Protein AF-A0A919X726-F1 (afdb_monomer_lite)

Sequence (241 aa):
MEKLEKIIEFNISKEESLKVNDWMGVRIGIFDGLSGVSLFYSALYSATNNKKYLEKAKSLLKEDLDKTRRDDVTGTLQTLDERNRLLPYLSGGSIGVAISIWFLNHVSGQEIYREEMNAILKLSKMCSTISGSLFDGAGGFLLIPSMLKHGENRQEILSEVLKLLNIFLIEKNGYYVYPGQFSYRLADDVYTGSSGIILALMGIAKDNPLYWLPLINSDAFLARTKAKALSTTIEQVEKNV

pLDDT: mean 89.99, std 13.67, range [34.91, 98.69]

Foldseek 3Di:
DVVVVVVVVVVVVVPPQQDDPDPPDFQAFCANHLLVVLLVLLLVCLVPVDCVSLVSSLVRLVVNQVQWDADPPLRAIWGQTPVRDGALFCHNIVLRSLVSQLSSCQLAVDCPPVSNNVRSLSCLQPQAAQALWCGRGLLVQLLSLLSDDPPPPSVVSNVSSVNSNVVFWDDDPNDTWGAFHSSPDTDDDCGGIDVVSVQSVVCVVVSHSCSSPPDDDRPVVSVSSGHDPPPPPPPDPPPPD

Secondary structure (DSSP, 8-state):
-HHHHHHHHHHHHT-------STT--SSSSSSSHHHHHHHHHHHHHHH--HHHHHHHHHHHHHHHTTEEE-TTT--EEEE-TTS-EE-SSSSSHHHHHHHHHHHHHHH---TTHHHHHHHHGGGG----S---TTTSGGGGGGGGGGSPTTS-HHHHHHHHHHHHHTT-EEETTEEE-B-GGGSSB--STTTSHHHHHHHHHHHHTT-TTTTS--SSHHHHHHHHSPPP-----TTSTT--

Structure (mmCIF, N/CA/C/O backbone):
data_AF-A0A919X726-F1
#
_entry.id   AF-A0A919X726-F1
#
loop_
_atom_site.group_PDB
_atom_site.id
_atom_site.type_symbol
_atom_site.label_atom_id
_atom_site.label_alt_id
_atom_site.label_comp_id
_atom_site.label_asym_id
_atom_site.label_entity_id
_atom_site.label_seq_id
_atom_site.pdbx_PDB_ins_code
_atom_site.Cartn_x
_atom_site.Cartn_y
_atom_site.Cartn_z
_atom_site.occupancy
_atom_site.B_iso_or_equiv
_atom_site.auth_seq_id
_atom_site.auth_comp_id
_atom_site.auth_asym_id
_atom_site.auth_atom_id
_atom_site.pdbx_PDB_model_num
ATOM 1 N N . MET A 1 1 ? -13.124 -15.807 15.775 1.00 72.81 1 MET A N 1
ATOM 2 C CA . MET A 1 1 ? -12.726 -14.387 15.857 1.00 72.81 1 MET A CA 1
ATOM 3 C C . MET A 1 1 ? -11.973 -14.074 17.141 1.00 72.81 1 MET A C 1
ATOM 5 O O . MET A 1 1 ? -10.793 -13.778 17.047 1.00 72.81 1 MET A O 1
ATOM 9 N N . GLU A 1 2 ? -12.572 -14.251 18.321 1.00 78.75 2 GLU A N 1
ATOM 10 C CA . GLU A 1 2 ? -11.927 -13.920 19.611 1.00 78.75 2 GLU A CA 1
ATOM 11 C C . GLU A 1 2 ? -10.576 -14.610 19.858 1.00 78.75 2 GLU A C 1
ATOM 13 O O . GLU A 1 2 ? -9.662 -14.004 20.403 1.00 78.75 2 GLU A O 1
ATOM 18 N N . LYS A 1 3 ? -10.411 -15.871 19.430 1.00 84.00 3 LYS A N 1
ATOM 19 C CA . LYS A 1 3 ? -9.130 -16.588 19.564 1.00 84.00 3 LYS A CA 1
ATOM 20 C C . LYS A 1 3 ? -7.997 -15.908 18.787 1.00 84.00 3 LYS A C 1
ATOM 22 O O . LYS A 1 3 ? -6.883 -15.841 19.288 1.00 84.00 3 LYS A O 1
ATOM 27 N N . LEU A 1 4 ? -8.280 -15.415 17.580 1.00 81.38 4 LEU A N 1
ATOM 28 C CA . LEU A 1 4 ? -7.289 -14.742 16.739 1.00 81.38 4 LEU A CA 1
ATOM 29 C C . LEU A 1 4 ? -6.958 -13.353 17.294 1.00 81.38 4 LEU A C 1
ATOM 31 O O . LEU A 1 4 ? -5.789 -13.005 17.380 1.00 81.38 4 LEU A O 1
ATOM 35 N N . GLU A 1 5 ? -7.975 -12.613 17.742 1.00 79.00 5 GLU A N 1
ATOM 36 C CA . GLU A 1 5 ? -7.809 -11.322 18.422 1.00 79.00 5 GLU A CA 1
ATOM 37 C C . GLU A 1 5 ? -6.898 -11.455 19.651 1.00 79.00 5 GLU A C 1
ATOM 39 O O . GLU A 1 5 ? -5.890 -10.761 19.732 1.00 79.00 5 GLU A O 1
ATOM 44 N N . LYS A 1 6 ? -7.160 -12.436 20.527 1.00 83.44 6 LYS A N 1
ATOM 45 C CA . LYS A 1 6 ? -6.313 -12.716 21.699 1.00 83.44 6 LYS A CA 1
ATOM 46 C C . LYS A 1 6 ? -4.870 -13.051 21.327 1.00 83.44 6 LYS A C 1
ATOM 48 O O . LYS A 1 6 ? -3.956 -12.640 22.030 1.00 83.44 6 LYS A O 1
ATOM 53 N N . ILE A 1 7 ? -4.650 -13.799 20.243 1.00 83.69 7 ILE A N 1
ATOM 54 C CA . ILE A 1 7 ? -3.295 -14.129 19.772 1.00 83.69 7 ILE A CA 1
ATOM 55 C C . ILE A 1 7 ? -2.579 -12.868 19.277 1.00 83.69 7 ILE A C 1
ATOM 57 O O . ILE A 1 7 ? -1.410 -12.673 19.603 1.00 83.69 7 ILE A O 1
ATOM 61 N N . ILE A 1 8 ? -3.256 -12.013 18.509 1.00 81.50 8 ILE A N 1
ATOM 62 C CA . ILE A 1 8 ? -2.674 -10.760 18.013 1.00 81.50 8 ILE A CA 1
ATOM 63 C C . ILE A 1 8 ? -2.333 -9.836 19.190 1.00 81.50 8 ILE A C 1
ATOM 65 O O . ILE A 1 8 ? -1.205 -9.362 19.283 1.00 81.50 8 ILE A O 1
ATOM 69 N N . GLU A 1 9 ? -3.263 -9.638 20.125 1.00 81.62 9 GLU A N 1
ATOM 70 C CA . GLU A 1 9 ? -3.053 -8.803 21.314 1.00 81.62 9 GLU A CA 1
ATOM 71 C C . GLU A 1 9 ? -1.920 -9.319 22.195 1.00 81.62 9 GLU A C 1
ATOM 73 O O . GLU A 1 9 ? -1.050 -8.545 22.590 1.00 81.62 9 GLU A O 1
ATOM 78 N N . PHE A 1 10 ? -1.888 -10.628 22.451 1.00 82.06 10 PHE A N 1
ATOM 79 C CA . PHE A 1 10 ? -0.820 -11.257 23.218 1.00 82.06 10 PHE A CA 1
ATOM 80 C C . PHE A 1 10 ? 0.552 -11.013 22.584 1.00 82.06 10 PHE A C 1
ATOM 82 O O . PHE A 1 10 ? 1.491 -10.654 23.288 1.00 82.06 10 PHE A O 1
ATOM 89 N N . ASN A 1 11 ? 0.672 -11.147 21.260 1.00 79.19 11 ASN A N 1
ATOM 90 C CA . ASN A 1 11 ? 1.942 -10.908 20.574 1.00 79.19 11 ASN A CA 1
ATOM 91 C C . ASN A 1 11 ? 2.337 -9.425 20.548 1.00 79.19 11 ASN A C 1
ATOM 93 O O . ASN A 1 11 ? 3.515 -9.131 20.701 1.00 79.19 11 ASN A O 1
ATOM 97 N N . ILE A 1 12 ? 1.382 -8.496 20.433 1.00 77.50 12 ILE A N 1
ATOM 98 C CA . ILE A 1 12 ? 1.661 -7.053 20.538 1.00 77.50 12 ILE A CA 1
ATOM 99 C C . ILE A 1 12 ? 2.130 -6.692 21.959 1.00 77.50 12 ILE A C 1
ATOM 101 O O . ILE A 1 12 ? 3.098 -5.958 22.122 1.00 77.50 12 ILE A O 1
ATOM 105 N N . SER A 1 13 ? 1.483 -7.238 22.997 1.00 73.56 13 SER A N 1
ATOM 106 C CA . SER A 1 13 ? 1.780 -6.922 24.406 1.00 73.56 13 SER A CA 1
ATOM 107 C C . SER A 1 13 ? 3.139 -7.409 24.905 1.00 73.56 13 SER A C 1
ATOM 109 O O . SER A 1 13 ? 3.594 -6.975 25.958 1.00 73.56 13 SER A O 1
ATOM 111 N N . LYS A 1 14 ? 3.783 -8.326 24.178 1.00 72.69 14 LYS A N 1
ATOM 112 C CA . LYS A 1 14 ? 5.090 -8.855 24.568 1.00 72.69 14 LYS A CA 1
ATOM 113 C C . LYS A 1 14 ? 6.229 -7.855 24.382 1.00 72.69 14 LYS A C 1
ATOM 115 O O . LYS A 1 14 ? 7.327 -8.163 24.827 1.00 72.69 14 LYS A O 1
ATOM 120 N N . GLU A 1 15 ? 5.998 -6.736 23.685 1.00 60.34 15 GLU A N 1
ATOM 121 C CA . GLU A 1 15 ? 7.024 -5.762 23.260 1.00 60.34 15 GLU A CA 1
ATOM 122 C C . GLU A 1 15 ? 8.227 -6.395 22.524 1.00 60.34 15 GLU A C 1
ATOM 124 O O . GLU A 1 15 ? 9.212 -5.730 22.205 1.00 60.34 15 GLU A O 1
ATOM 129 N N . GLU A 1 16 ? 8.148 -7.685 22.187 1.00 67.25 16 GLU A N 1
ATOM 130 C CA . GLU A 1 16 ? 9.114 -8.352 21.340 1.00 67.25 16 GLU A CA 1
ATOM 131 C C . GLU A 1 16 ? 8.927 -7.819 19.922 1.00 67.25 16 GLU A C 1
ATOM 133 O O . GLU A 1 16 ? 7.861 -7.949 19.317 1.00 67.25 16 GLU A O 1
ATOM 138 N N . SER A 1 17 ? 9.982 -7.220 19.375 1.00 64.44 17 SER A N 1
ATOM 139 C CA . SER A 1 17 ? 9.990 -6.781 17.984 1.00 64.44 17 SER A CA 1
ATOM 140 C C . SER A 1 17 ? 9.596 -7.949 17.070 1.00 64.44 17 SER A C 1
ATOM 142 O O . SER A 1 17 ? 10.171 -9.035 17.217 1.00 64.44 17 SER A O 1
ATOM 144 N N . LEU A 1 18 ? 8.693 -7.726 16.103 1.00 69.25 18 LEU A N 1
ATOM 145 C CA . LEU A 1 18 ? 8.362 -8.708 15.057 1.00 69.25 18 LEU A CA 1
ATOM 146 C C . LEU A 1 18 ? 9.656 -9.324 14.513 1.00 69.25 18 LEU A C 1
ATOM 148 O O . LEU A 1 18 ? 10.588 -8.593 14.216 1.00 69.25 18 LEU A O 1
ATOM 152 N N . LYS A 1 19 ? 9.789 -10.645 14.417 1.00 70.94 19 LYS A N 1
ATOM 153 C CA . LYS A 1 19 ? 10.998 -11.256 13.839 1.00 70.94 19 LYS A CA 1
ATOM 154 C C . LYS A 1 19 ? 10.678 -11.725 12.434 1.00 70.94 19 LYS A C 1
ATOM 156 O O . LYS A 1 19 ? 9.819 -12.583 12.263 1.00 70.94 19 LYS A O 1
ATOM 161 N N . VAL A 1 20 ? 11.382 -11.169 11.453 1.00 74.06 20 VAL A N 1
ATOM 162 C CA . VAL A 1 20 ? 11.285 -11.610 10.063 1.00 74.06 20 VAL A CA 1
ATOM 163 C C . VAL A 1 20 ? 12.566 -12.353 9.726 1.00 74.06 20 VAL A C 1
ATOM 165 O O . VAL A 1 20 ? 13.658 -11.799 9.830 1.00 74.06 20 VAL A O 1
ATOM 168 N N . ASN A 1 21 ? 12.423 -13.633 9.390 1.00 76.56 21 ASN A N 1
ATOM 169 C CA . ASN A 1 21 ? 13.548 -14.487 9.002 1.00 76.56 21 ASN A CA 1
ATOM 170 C C . ASN A 1 21 ? 13.874 -14.357 7.507 1.00 76.56 21 ASN A C 1
ATOM 172 O O . ASN A 1 21 ? 14.911 -14.847 7.064 1.00 76.56 21 ASN A O 1
ATOM 176 N N . ASP A 1 22 ? 12.993 -13.714 6.737 1.00 78.69 22 ASP A N 1
ATOM 177 C CA . ASP A 1 22 ? 13.257 -13.359 5.350 1.00 78.69 22 ASP A CA 1
ATOM 178 C C . ASP A 1 22 ? 14.221 -12.168 5.300 1.00 78.69 22 ASP A C 1
ATOM 180 O O . ASP A 1 22 ? 14.011 -11.135 5.936 1.00 78.69 22 ASP A O 1
ATOM 184 N N . TRP A 1 23 ? 15.289 -12.313 4.526 1.00 76.69 23 TRP A N 1
ATOM 185 C CA . TRP A 1 23 ? 16.306 -11.285 4.346 1.00 76.69 23 TRP A CA 1
ATOM 186 C C . TRP A 1 23 ? 15.776 -10.038 3.615 1.00 76.69 23 TRP A C 1
ATOM 188 O O . TRP A 1 23 ? 16.366 -8.960 3.766 1.00 76.69 23 TRP A O 1
ATOM 198 N N . MET A 1 24 ? 14.687 -10.186 2.846 1.00 77.56 24 MET A N 1
ATOM 199 C CA . MET A 1 24 ? 13.945 -9.100 2.196 1.00 77.56 24 MET A CA 1
ATOM 200 C C . MET A 1 24 ? 12.904 -8.460 3.113 1.00 77.56 24 MET A C 1
ATOM 202 O O . MET A 1 24 ? 12.450 -7.355 2.828 1.00 77.56 24 MET A O 1
ATOM 206 N N . GLY A 1 25 ? 12.550 -9.133 4.207 1.00 83.00 25 GLY A N 1
ATOM 207 C CA . GLY A 1 25 ? 11.512 -8.698 5.123 1.00 83.00 25 GLY A CA 1
ATOM 208 C C . GLY A 1 25 ? 11.808 -7.350 5.767 1.00 83.00 25 GLY A C 1
ATOM 209 O O . GLY A 1 25 ? 12.920 -7.083 6.235 1.00 83.00 25 GLY A O 1
ATOM 210 N N . VAL A 1 26 ? 10.787 -6.501 5.821 1.00 88.12 26 VAL A N 1
ATOM 211 C CA . VAL A 1 26 ? 10.855 -5.172 6.433 1.00 88.12 26 VAL A CA 1
ATOM 212 C C . VAL A 1 26 ? 9.718 -5.049 7.429 1.00 88.12 26 VAL A C 1
ATOM 214 O O . VAL A 1 26 ? 8.556 -5.162 7.068 1.00 88.12 26 VAL A O 1
ATOM 217 N N . ARG A 1 27 ? 10.054 -4.775 8.692 1.00 89.94 27 ARG A N 1
ATOM 218 C CA . ARG A 1 27 ? 9.128 -4.786 9.844 1.00 89.94 27 ARG A CA 1
ATOM 219 C C . ARG A 1 27 ? 8.217 -3.557 9.933 1.00 89.94 27 ARG A C 1
ATOM 221 O O . ARG A 1 27 ? 8.013 -2.997 11.012 1.00 89.94 27 ARG A O 1
ATOM 228 N N . ILE A 1 28 ? 7.775 -3.078 8.780 1.00 93.00 28 ILE A N 1
ATOM 229 C CA . ILE A 1 28 ? 6.962 -1.885 8.556 1.00 93.00 28 ILE A CA 1
ATOM 230 C C . ILE A 1 28 ? 6.138 -2.161 7.297 1.00 93.00 28 ILE A C 1
ATOM 232 O O . ILE A 1 28 ? 6.602 -2.863 6.404 1.00 93.00 28 ILE A O 1
ATOM 236 N N . GLY A 1 29 ? 4.936 -1.606 7.192 1.00 95.06 29 GLY A N 1
ATOM 237 C CA . GLY A 1 29 ? 4.128 -1.723 5.985 1.00 95.06 29 GLY A CA 1
ATOM 238 C C . GLY A 1 29 ? 3.195 -2.929 6.021 1.00 95.06 29 GLY A C 1
ATOM 239 O O . GLY A 1 29 ? 2.737 -3.359 7.082 1.00 95.06 29 GLY A O 1
ATOM 240 N N . ILE A 1 30 ? 2.804 -3.414 4.844 1.00 95.44 30 ILE A N 1
ATOM 241 C CA . ILE A 1 30 ? 1.598 -4.243 4.712 1.00 95.44 30 ILE A CA 1
ATOM 242 C C . ILE A 1 30 ? 1.852 -5.750 4.848 1.00 95.44 30 ILE A C 1
ATOM 244 O O . ILE A 1 30 ? 0.928 -6.473 5.210 1.00 95.44 30 ILE A O 1
ATOM 248 N N . PHE A 1 31 ? 3.071 -6.228 4.575 1.00 91.75 31 PHE A N 1
ATOM 249 C CA . PHE A 1 31 ? 3.407 -7.660 4.641 1.00 91.75 31 PHE A CA 1
ATOM 250 C C . PHE A 1 31 ? 3.882 -8.080 6.027 1.00 91.75 31 PHE A C 1
ATOM 252 O O . PHE A 1 31 ? 3.232 -8.896 6.677 1.00 91.75 31 PHE A O 1
ATOM 259 N N . ASP A 1 32 ? 4.979 -7.482 6.490 1.00 91.31 32 ASP A N 1
ATOM 260 C CA . ASP A 1 32 ? 5.615 -7.838 7.762 1.00 91.31 32 ASP A CA 1
ATOM 261 C C . ASP A 1 32 ? 5.482 -6.730 8.826 1.00 91.31 32 ASP A C 1
ATOM 263 O O . ASP A 1 32 ? 6.196 -6.730 9.832 1.00 91.31 32 ASP A O 1
ATOM 267 N N . GLY A 1 33 ? 4.586 -5.762 8.601 1.00 92.94 33 GLY A N 1
ATOM 268 C CA . GLY A 1 33 ? 4.356 -4.607 9.470 1.00 92.94 33 GLY A CA 1
ATOM 269 C C . GLY A 1 33 ? 2.925 -4.490 9.999 1.00 92.94 33 GLY A C 1
ATOM 270 O O . GLY A 1 33 ? 2.054 -5.335 9.767 1.00 92.94 33 GLY A O 1
ATOM 271 N N . LEU A 1 34 ? 2.674 -3.412 10.743 1.00 95.00 34 LEU A N 1
ATOM 272 C CA . LEU A 1 34 ? 1.399 -3.199 11.430 1.00 95.00 34 LEU A CA 1
ATOM 273 C C . LEU A 1 34 ? 0.310 -2.658 10.501 1.00 95.00 34 LEU A C 1
ATOM 275 O O . LEU A 1 34 ? -0.876 -2.817 10.795 1.00 95.00 34 LEU A O 1
ATOM 279 N N . SER A 1 35 ? 0.674 -2.107 9.343 1.00 97.62 35 SER A N 1
ATOM 280 C CA . SER A 1 35 ? -0.287 -1.675 8.325 1.00 97.62 35 SER A CA 1
ATOM 281 C C . SER A 1 35 ? -1.086 -2.856 7.769 1.00 97.62 35 SER A C 1
ATOM 283 O O . SER A 1 35 ? -2.287 -2.716 7.536 1.00 97.62 35 SER A O 1
ATOM 285 N N . GLY A 1 36 ? -0.483 -4.041 7.626 1.00 96.62 36 GLY A N 1
ATOM 286 C CA . GLY A 1 36 ? -1.202 -5.265 7.244 1.00 96.62 36 GLY A CA 1
ATOM 287 C C . GLY A 1 36 ? -2.198 -5.716 8.313 1.00 96.62 36 GLY A C 1
ATOM 288 O O . GLY A 1 36 ? -3.351 -6.047 8.025 1.00 96.62 36 GLY A O 1
ATOM 289 N N . VAL A 1 37 ? -1.789 -5.637 9.582 1.00 95.75 37 VAL A N 1
ATOM 290 C CA . VAL A 1 37 ? -2.662 -5.925 10.729 1.00 95.75 37 VAL A CA 1
ATOM 291 C C . VAL A 1 37 ? -3.810 -4.908 10.798 1.00 95.75 37 VAL A C 1
ATOM 293 O O . VAL A 1 37 ? -4.958 -5.277 11.043 1.00 95.75 37 VAL A O 1
ATOM 296 N N . SER A 1 38 ? -3.539 -3.635 10.507 1.00 97.75 38 SER A N 1
ATOM 297 C CA . SER A 1 38 ? -4.554 -2.584 10.410 1.00 97.75 38 SER A CA 1
ATOM 298 C C . SER A 1 38 ? -5.562 -2.835 9.281 1.00 97.75 38 SER A C 1
ATOM 300 O O . SER A 1 38 ? -6.770 -2.689 9.495 1.00 97.75 38 SER A O 1
ATOM 302 N N . LEU A 1 39 ? -5.107 -3.296 8.109 1.00 97.56 39 LEU A N 1
ATOM 303 C CA . LEU A 1 39 ? -5.981 -3.710 7.004 1.00 97.56 39 LEU A CA 1
ATOM 304 C C . LEU A 1 39 ? -6.947 -4.816 7.457 1.00 97.56 39 LEU A C 1
ATOM 306 O O . LEU A 1 39 ? -8.153 -4.749 7.202 1.00 97.56 39 LEU A O 1
ATOM 310 N N . PHE A 1 40 ? -6.433 -5.804 8.196 1.00 96.12 40 PHE A N 1
ATOM 311 C CA . PHE A 1 40 ? -7.243 -6.870 8.779 1.00 96.12 40 PHE A CA 1
ATOM 312 C C . PHE A 1 40 ? -8.281 -6.331 9.777 1.00 96.12 40 PHE A C 1
ATOM 314 O O . PHE A 1 40 ? -9.467 -6.641 9.643 1.00 96.12 40 PHE A O 1
ATOM 321 N N . TYR A 1 41 ? -7.891 -5.480 10.732 1.00 97.50 41 TYR A N 1
ATOM 322 C CA . TYR A 1 41 ? -8.839 -4.871 11.678 1.00 97.50 41 TYR A CA 1
ATOM 323 C C . TYR A 1 41 ? -9.877 -3.971 10.991 1.00 97.50 41 TYR A C 1
ATOM 325 O O . TYR A 1 41 ? -11.033 -3.943 11.415 1.00 97.50 41 TYR A O 1
ATOM 333 N N . SER A 1 42 ? -9.516 -3.308 9.891 1.00 98.25 42 SER A N 1
ATOM 334 C CA . SER A 1 42 ? -10.455 -2.550 9.053 1.00 98.25 42 SER A CA 1
ATOM 335 C C . SER A 1 42 ? -11.505 -3.472 8.421 1.00 98.25 42 SER A C 1
ATOM 337 O O . SER A 1 42 ? -12.702 -3.179 8.458 1.00 98.25 42 SER A O 1
ATOM 339 N N . ALA A 1 43 ? -11.092 -4.644 7.925 1.00 96.44 43 ALA A N 1
ATOM 340 C CA . ALA A 1 43 ? -12.020 -5.656 7.425 1.00 96.44 43 ALA A CA 1
ATOM 341 C C . ALA A 1 43 ? -12.929 -6.206 8.542 1.00 96.44 43 ALA A C 1
ATOM 343 O O . ALA A 1 43 ? -14.126 -6.404 8.320 1.00 96.44 43 ALA A O 1
ATOM 344 N N . LEU A 1 44 ? -12.399 -6.401 9.758 1.00 95.31 44 LEU A N 1
ATOM 345 C CA . LEU A 1 44 ? -13.200 -6.816 10.917 1.00 95.31 44 LEU A CA 1
ATOM 346 C C . LEU A 1 44 ? -14.229 -5.770 11.315 1.00 95.31 44 LEU A C 1
ATOM 348 O O . LEU A 1 44 ? -15.374 -6.120 11.609 1.00 95.31 44 LEU A O 1
ATOM 352 N N . TYR A 1 45 ? -13.842 -4.497 11.311 1.00 96.69 45 TYR A N 1
ATOM 353 C CA . TYR A 1 45 ? -14.774 -3.405 11.534 1.00 96.69 45 TYR A CA 1
ATOM 354 C C . TYR A 1 45 ? -15.904 -3.443 10.500 1.00 96.69 45 TYR A C 1
ATOM 356 O O . TYR A 1 45 ? -17.066 -3.453 10.891 1.00 96.69 45 TYR A O 1
ATOM 364 N N . SER A 1 46 ? -15.590 -3.584 9.210 1.00 96.06 46 SER A N 1
ATOM 365 C CA . SER A 1 46 ? -16.605 -3.693 8.153 1.00 96.06 46 SER A CA 1
ATOM 366 C C . SER A 1 46 ? -17.568 -4.874 8.368 1.00 96.06 46 SER A C 1
ATOM 368 O O . SER A 1 46 ? -18.782 -4.733 8.223 1.00 96.06 46 SER A O 1
ATOM 370 N N . ALA A 1 47 ? -17.050 -6.033 8.790 1.00 94.69 47 ALA A N 1
ATOM 371 C CA . ALA A 1 47 ? -17.849 -7.240 9.007 1.00 94.69 47 ALA A CA 1
ATOM 372 C C . ALA A 1 47 ? -18.714 -7.211 10.283 1.00 94.69 47 ALA A C 1
ATOM 374 O O . ALA A 1 47 ? -19.725 -7.907 10.351 1.00 94.69 47 ALA A O 1
ATOM 375 N N . THR A 1 48 ? -18.316 -6.451 11.307 1.00 93.75 48 THR A N 1
ATOM 376 C CA . THR A 1 48 ? -18.934 -6.505 12.650 1.00 93.75 48 THR A CA 1
ATOM 377 C C . THR A 1 48 ? -19.560 -5.191 13.107 1.00 93.75 48 THR A C 1
ATOM 379 O O . THR A 1 48 ? -20.314 -5.179 14.077 1.00 93.75 48 THR A O 1
ATOM 382 N N . ASN A 1 49 ? -19.221 -4.079 12.455 1.00 94.00 49 ASN A N 1
ATOM 383 C CA . ASN A 1 49 ? -19.524 -2.708 12.860 1.00 94.00 49 ASN A CA 1
ATOM 384 C C . ASN A 1 49 ? -19.062 -2.344 14.291 1.00 94.00 49 ASN A C 1
ATOM 386 O O . ASN A 1 49 ? -19.537 -1.372 14.882 1.00 94.00 49 ASN A O 1
ATOM 390 N N . ASN A 1 50 ? -18.130 -3.106 14.878 1.00 94.75 50 ASN A N 1
ATOM 391 C CA . ASN A 1 50 ? -17.638 -2.841 16.227 1.00 94.75 50 ASN A CA 1
ATOM 392 C C . ASN A 1 50 ? -16.513 -1.797 16.207 1.00 94.75 50 ASN A C 1
ATOM 394 O O . ASN A 1 50 ? -15.401 -2.073 15.753 1.00 94.75 50 ASN A O 1
ATOM 398 N N . LYS A 1 51 ? -16.788 -0.610 16.762 1.00 96.00 51 LYS A N 1
ATOM 399 C CA . LYS A 1 51 ? -15.856 0.530 16.791 1.00 96.00 51 LYS A CA 1
ATOM 400 C C . LYS A 1 51 ? -14.498 0.212 17.423 1.00 96.00 51 LYS A C 1
ATOM 402 O O . LYS A 1 51 ? -13.517 0.835 17.034 1.00 96.00 51 LYS A O 1
ATOM 407 N N . LYS A 1 52 ? -14.398 -0.779 18.320 1.00 95.88 52 LYS A N 1
ATOM 408 C CA . LYS A 1 52 ? -13.103 -1.186 18.896 1.00 95.88 52 LYS A CA 1
ATOM 409 C C . LYS A 1 52 ? -12.092 -1.593 17.818 1.00 95.88 52 LYS A C 1
ATOM 411 O O . LYS A 1 52 ? -10.911 -1.288 17.933 1.00 95.88 52 LYS A O 1
ATOM 416 N N . TYR A 1 53 ? -12.561 -2.239 16.747 1.00 96.44 53 TYR A N 1
ATOM 417 C CA . TYR A 1 53 ? -11.707 -2.671 15.643 1.00 96.44 53 TYR A CA 1
ATOM 418 C C . TYR A 1 53 ? -11.260 -1.500 14.775 1.00 96.44 53 TYR A C 1
ATOM 420 O O . TYR A 1 53 ? -10.118 -1.484 14.326 1.00 96.44 53 TYR A O 1
ATOM 428 N N . LEU A 1 54 ? -12.118 -0.491 14.608 1.00 97.81 54 LEU A N 1
ATOM 429 C CA . LEU A 1 54 ? -11.751 0.741 13.918 1.00 97.81 54 LEU A CA 1
ATOM 430 C C . LEU A 1 54 ? -10.650 1.494 14.677 1.00 97.81 54 LEU A C 1
ATOM 432 O O . LEU A 1 54 ? -9.651 1.888 14.082 1.00 97.81 54 LEU A O 1
ATOM 436 N N . GLU A 1 55 ? -10.799 1.654 15.993 1.00 97.88 55 GLU A N 1
ATOM 437 C CA . GLU A 1 55 ? -9.786 2.320 16.822 1.00 97.88 55 GLU A CA 1
ATOM 438 C C . GLU A 1 55 ? -8.469 1.536 16.859 1.00 97.88 55 GLU A C 1
ATOM 440 O O . GLU A 1 55 ? -7.391 2.124 16.761 1.00 97.88 55 GLU A O 1
ATOM 445 N N . LYS A 1 56 ? -8.536 0.199 16.895 1.00 96.88 56 LYS A N 1
ATOM 446 C CA . LYS A 1 56 ? -7.338 -0.640 16.802 1.00 96.88 56 LYS A CA 1
ATOM 447 C C . LYS A 1 56 ? -6.633 -0.483 15.452 1.00 96.88 56 LYS A C 1
ATOM 449 O O . LYS A 1 56 ? -5.412 -0.352 15.432 1.00 96.88 56 LYS A O 1
ATOM 454 N N . ALA A 1 57 ? -7.378 -0.440 14.345 1.00 98.25 57 ALA A N 1
ATOM 455 C CA . ALA A 1 57 ? -6.814 -0.208 13.016 1.00 98.25 57 ALA A CA 1
ATOM 456 C C . ALA A 1 57 ? -6.081 1.143 12.928 1.00 98.25 57 ALA A C 1
ATOM 458 O O . ALA A 1 57 ? -4.959 1.193 12.419 1.00 98.25 57 ALA A O 1
ATOM 459 N N . LYS A 1 58 ? -6.665 2.217 13.481 1.00 98.50 58 LYS A N 1
ATOM 460 C CA . LYS A 1 58 ? -6.020 3.540 13.566 1.00 98.50 58 LYS A CA 1
ATOM 461 C C . LYS A 1 58 ? -4.715 3.480 14.361 1.00 98.50 58 LYS A C 1
ATOM 463 O O . LYS A 1 58 ? -3.674 3.885 13.857 1.00 98.50 58 LYS A O 1
ATOM 468 N N . SER A 1 59 ? -4.758 2.921 15.572 1.00 97.44 59 SER A N 1
ATOM 469 C CA . SER A 1 59 ? -3.579 2.793 16.442 1.00 97.44 59 SER A CA 1
ATOM 470 C C . SER A 1 59 ? -2.422 2.078 15.742 1.00 97.44 59 SER A C 1
ATOM 472 O O . SER A 1 59 ? -1.299 2.560 15.779 1.00 97.44 59 SER A O 1
ATOM 474 N N . LEU A 1 60 ? -2.700 0.961 15.068 1.00 96.25 60 LEU A N 1
ATOM 475 C CA . LEU A 1 60 ? -1.678 0.170 14.377 1.00 96.25 60 LEU A CA 1
ATOM 476 C C . LEU A 1 60 ? -1.076 0.906 13.172 1.00 96.25 60 LEU A C 1
ATOM 478 O O . LEU A 1 60 ? 0.127 0.832 12.942 1.00 96.25 60 LEU A O 1
ATOM 482 N N . LEU A 1 61 ? -1.897 1.642 12.416 1.00 97.81 61 LEU A N 1
ATOM 483 C CA . LEU A 1 61 ? -1.410 2.492 11.325 1.00 97.81 61 LEU A CA 1
ATOM 484 C C . LEU A 1 61 ? -0.506 3.610 11.846 1.00 97.81 61 LEU A C 1
ATOM 486 O O . LEU A 1 61 ? 0.514 3.904 11.227 1.00 97.81 61 LEU A O 1
ATOM 490 N N . LYS A 1 62 ? -0.855 4.207 12.992 1.00 98.06 62 LYS A N 1
ATOM 491 C CA . LYS A 1 62 ? -0.046 5.257 13.617 1.00 98.06 62 LYS A CA 1
ATOM 492 C C . LYS A 1 62 ? 1.371 4.776 13.938 1.00 98.06 62 LYS A C 1
ATOM 494 O O . LYS A 1 62 ? 2.310 5.523 13.700 1.00 98.06 62 LYS A O 1
ATOM 499 N N . GLU A 1 63 ? 1.530 3.542 14.409 1.00 95.62 63 GLU A N 1
ATOM 500 C CA . GLU A 1 63 ? 2.845 2.976 14.741 1.00 95.62 63 GLU A CA 1
ATOM 501 C C . GLU A 1 63 ? 3.767 2.812 13.519 1.00 95.62 63 GLU A C 1
ATOM 503 O O . GLU A 1 63 ? 4.969 3.060 13.615 1.00 95.62 63 GLU A O 1
ATOM 508 N N . ASP A 1 64 ? 3.228 2.422 12.359 1.00 96.56 64 ASP A N 1
ATOM 509 C CA . ASP A 1 64 ? 4.007 2.381 11.114 1.00 96.56 64 ASP A CA 1
ATOM 510 C C . ASP A 1 64 ? 4.257 3.793 10.558 1.00 96.56 64 ASP A C 1
ATOM 512 O O . ASP A 1 64 ? 5.346 4.071 10.054 1.00 96.56 64 ASP A O 1
ATOM 516 N N . LEU A 1 65 ? 3.285 4.705 10.687 1.00 98.19 65 LEU A N 1
ATOM 517 C CA . LEU A 1 65 ? 3.431 6.111 10.293 1.00 98.19 65 LEU A CA 1
ATOM 518 C C . LEU A 1 65 ? 4.492 6.846 11.120 1.00 98.19 65 LEU A C 1
ATOM 520 O O . LEU A 1 65 ? 5.210 7.680 10.574 1.00 98.19 65 LEU A O 1
ATOM 524 N N . ASP A 1 66 ? 4.666 6.501 12.395 1.00 97.25 66 ASP A N 1
ATOM 525 C CA . ASP A 1 66 ? 5.732 7.048 13.246 1.00 97.25 66 ASP A CA 1
ATOM 526 C C . ASP A 1 66 ? 7.137 6.642 12.796 1.00 97.25 66 ASP A C 1
ATOM 528 O O . ASP A 1 66 ? 8.123 7.284 13.156 1.00 97.25 66 ASP A O 1
ATOM 532 N N . LYS A 1 67 ? 7.232 5.621 11.942 1.00 96.75 67 LYS A N 1
ATOM 533 C CA . LYS A 1 67 ? 8.468 5.193 11.285 1.00 96.75 67 LYS A CA 1
ATOM 534 C C . LYS A 1 67 ? 8.556 5.718 9.855 1.00 96.75 67 LYS A C 1
ATOM 536 O O . LYS A 1 67 ? 9.222 5.114 9.021 1.00 96.75 67 LYS A O 1
ATOM 541 N N . THR A 1 68 ? 7.871 6.812 9.530 1.00 98.12 68 THR A N 1
ATOM 542 C CA . THR A 1 68 ? 7.988 7.462 8.221 1.00 98.12 68 THR A CA 1
ATOM 543 C C . THR A 1 68 ? 8.809 8.737 8.295 1.00 98.12 68 THR A C 1
ATOM 545 O O . THR A 1 68 ? 8.897 9.405 9.324 1.00 98.12 68 THR A O 1
ATOM 548 N N . ARG A 1 69 ? 9.426 9.090 7.170 1.00 98.25 69 ARG A N 1
ATOM 549 C CA . ARG A 1 69 ? 10.171 10.329 7.003 1.00 98.25 69 ARG A CA 1
ATOM 550 C C . ARG A 1 69 ? 9.658 11.066 5.781 1.00 98.25 69 ARG A C 1
ATOM 552 O O . ARG A 1 69 ? 9.484 10.480 4.710 1.00 98.25 69 ARG A O 1
ATOM 559 N N . ARG A 1 70 ? 9.408 12.360 5.965 1.00 97.94 70 ARG A N 1
ATOM 560 C CA . ARG A 1 70 ? 9.055 13.268 4.879 1.00 97.94 70 ARG A CA 1
ATOM 561 C C . ARG A 1 70 ? 10.332 13.768 4.216 1.00 97.94 70 ARG A C 1
ATOM 563 O O . ARG A 1 70 ? 11.283 14.128 4.902 1.00 97.94 70 ARG A O 1
ATOM 570 N N . ASP A 1 71 ? 10.342 13.759 2.894 1.00 95.56 71 ASP A N 1
ATOM 571 C CA . ASP A 1 71 ? 11.392 14.377 2.096 1.00 95.56 71 ASP A CA 1
ATOM 572 C C . ASP A 1 71 ? 11.138 15.886 1.972 1.00 95.56 71 ASP A C 1
ATOM 574 O O . ASP A 1 71 ? 10.038 16.298 1.597 1.00 95.56 71 ASP A O 1
ATOM 578 N N . ASP A 1 72 ? 12.140 16.708 2.277 1.00 93.38 72 ASP A N 1
ATOM 579 C CA . ASP A 1 72 ? 11.982 18.168 2.366 1.00 93.38 72 ASP A CA 1
ATOM 580 C C . ASP A 1 72 ? 11.787 18.840 0.997 1.00 93.38 72 ASP A C 1
ATOM 582 O O . ASP A 1 72 ? 11.186 19.910 0.908 1.00 93.38 72 ASP A O 1
ATOM 586 N N . VAL A 1 73 ? 12.266 18.213 -0.084 1.00 92.88 73 VAL A N 1
ATOM 587 C CA . VAL A 1 73 ? 12.233 18.784 -1.441 1.00 92.88 73 VAL A CA 1
ATOM 588 C C . VAL A 1 73 ? 10.944 18.401 -2.162 1.00 92.88 73 VAL A C 1
ATOM 590 O O . VAL A 1 73 ? 10.220 19.245 -2.685 1.00 92.88 73 VAL A O 1
ATOM 593 N N . THR A 1 74 ? 10.643 17.108 -2.200 1.00 93.94 74 THR A N 1
ATOM 594 C CA . THR A 1 74 ? 9.490 16.546 -2.913 1.00 93.94 74 THR A CA 1
ATOM 595 C C . THR A 1 74 ? 8.226 16.543 -2.054 1.00 93.94 74 THR A C 1
ATOM 597 O O . THR A 1 74 ? 7.106 16.470 -2.569 1.00 93.94 74 THR A O 1
ATOM 600 N N . GLY A 1 75 ? 8.377 16.609 -0.728 1.00 96.19 75 GLY A N 1
ATOM 601 C CA . GLY A 1 75 ? 7.285 16.458 0.226 1.00 96.19 75 GLY A CA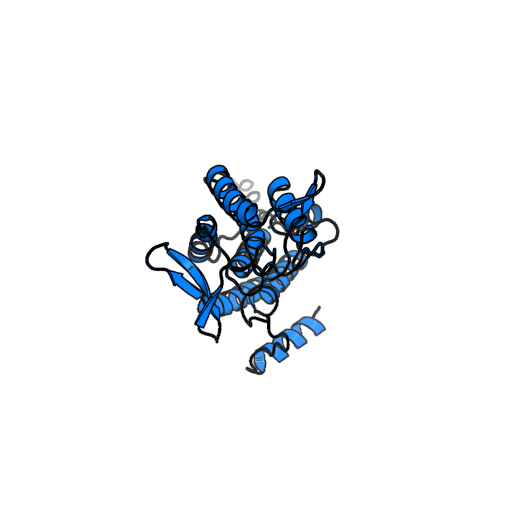 1
ATOM 602 C C . GLY A 1 75 ? 6.698 15.045 0.267 1.00 96.19 75 GLY A C 1
ATOM 603 O O . GLY A 1 75 ? 5.588 14.901 0.792 1.00 96.19 75 GLY A O 1
ATOM 604 N N . THR A 1 76 ? 7.379 14.050 -0.317 1.00 97.12 76 THR A N 1
ATOM 605 C CA . THR A 1 76 ? 6.968 12.637 -0.299 1.00 97.12 76 THR A CA 1
ATOM 606 C C . THR A 1 76 ? 7.143 12.042 1.092 1.00 97.12 76 THR A C 1
ATOM 608 O O . THR A 1 76 ? 8.022 12.463 1.840 1.00 97.12 76 THR A O 1
ATOM 611 N N . LEU A 1 77 ? 6.301 11.073 1.455 1.00 98.38 77 LEU A N 1
ATOM 612 C CA . LEU A 1 77 ? 6.412 10.345 2.719 1.00 98.38 77 LEU A CA 1
ATOM 613 C C . LEU A 1 77 ? 6.798 8.891 2.439 1.00 98.38 77 LEU A C 1
ATOM 615 O O . LEU A 1 77 ? 6.128 8.198 1.670 1.00 98.38 77 LEU A O 1
ATOM 619 N N . GLN A 1 78 ? 7.891 8.437 3.047 1.00 98.12 78 GLN A N 1
ATOM 620 C CA . GLN A 1 78 ? 8.438 7.089 2.872 1.00 98.12 78 GLN A CA 1
ATOM 621 C C . GLN A 1 78 ? 8.658 6.436 4.231 1.00 98.12 78 GLN A C 1
ATOM 623 O O . GLN A 1 78 ? 8.970 7.130 5.198 1.00 98.12 78 GLN A O 1
ATOM 628 N N . THR A 1 79 ? 8.495 5.117 4.322 1.00 97.81 79 THR A N 1
ATOM 629 C CA . THR A 1 79 ? 8.868 4.398 5.548 1.00 97.81 79 THR A CA 1
ATOM 630 C C . THR A 1 79 ? 10.388 4.405 5.685 1.00 97.81 79 THR A C 1
ATOM 632 O O . THR A 1 79 ? 11.106 4.383 4.685 1.00 97.81 79 THR A O 1
ATOM 635 N N . LEU A 1 80 ? 10.878 4.481 6.917 1.00 97.06 80 LEU A N 1
ATOM 636 C CA . LEU A 1 80 ? 12.286 4.433 7.278 1.00 97.06 80 LEU A CA 1
ATOM 637 C C . LEU A 1 80 ? 12.525 3.148 8.065 1.00 97.06 80 LEU A C 1
ATOM 639 O O . LEU A 1 80 ? 12.059 3.009 9.195 1.00 97.06 80 LEU A O 1
ATOM 643 N N . ASP A 1 81 ? 13.229 2.199 7.456 1.00 93.00 81 ASP A N 1
ATOM 644 C CA . ASP A 1 81 ? 13.531 0.935 8.119 1.00 93.00 81 ASP A CA 1
ATOM 645 C C . ASP A 1 81 ? 14.7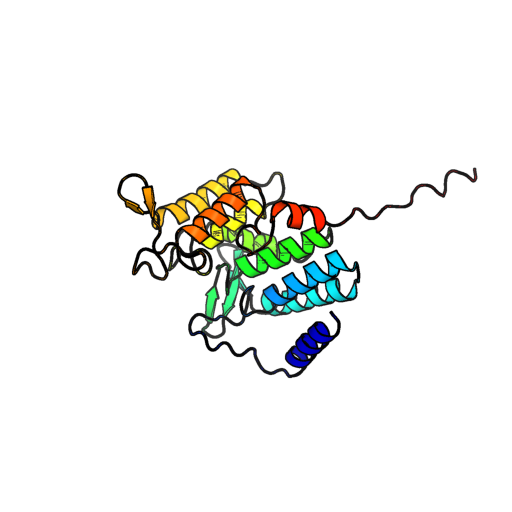29 1.035 9.078 1.00 93.00 81 ASP A C 1
ATOM 647 O O . ASP A 1 81 ? 15.445 2.033 9.155 1.00 93.00 81 ASP A O 1
ATOM 651 N N . GLU A 1 82 ? 14.988 -0.054 9.797 1.00 89.38 82 GLU A N 1
ATOM 652 C CA . GLU A 1 82 ? 16.084 -0.161 10.770 1.00 89.38 82 GLU A CA 1
ATOM 653 C C . GLU A 1 82 ? 17.481 -0.105 10.136 1.00 89.38 82 GLU A C 1
ATOM 655 O O . GLU A 1 82 ? 18.479 0.068 10.832 1.00 89.38 82 GLU A O 1
ATOM 660 N N . ARG A 1 83 ? 17.564 -0.251 8.808 1.00 90.75 83 ARG A N 1
ATOM 661 C CA . ARG A 1 83 ? 18.795 -0.113 8.025 1.00 90.75 83 ARG A CA 1
ATOM 662 C C . ARG A 1 83 ? 18.941 1.304 7.457 1.00 90.75 83 ARG A C 1
ATOM 664 O O . ARG A 1 83 ? 19.801 1.521 6.606 1.00 90.75 83 ARG A O 1
ATOM 671 N N . ASN A 1 84 ? 18.133 2.259 7.927 1.00 93.12 84 ASN A N 1
ATOM 672 C CA . ASN A 1 84 ? 18.079 3.648 7.470 1.00 93.12 84 ASN A CA 1
ATOM 673 C C . ASN A 1 84 ? 17.755 3.801 5.975 1.00 93.12 84 ASN A C 1
ATOM 675 O O . ASN A 1 84 ? 18.206 4.748 5.327 1.00 93.12 84 ASN A O 1
ATOM 679 N N . ARG A 1 85 ? 16.977 2.875 5.407 1.00 93.50 85 ARG A N 1
ATOM 680 C CA . ARG A 1 85 ? 16.503 2.959 4.023 1.00 93.50 85 ARG A CA 1
ATOM 681 C C . ARG A 1 85 ? 15.135 3.619 3.990 1.00 93.50 85 ARG A C 1
ATOM 683 O O . ARG A 1 85 ? 14.251 3.243 4.755 1.00 93.50 85 ARG A O 1
ATOM 690 N N . LEU A 1 86 ? 14.961 4.559 3.065 1.00 95.44 86 LEU A N 1
ATOM 691 C CA . LEU A 1 86 ? 13.644 5.065 2.697 1.00 95.44 86 LEU A CA 1
ATOM 692 C C . LEU A 1 86 ? 13.010 4.105 1.693 1.00 95.44 86 LEU A C 1
ATOM 694 O O . LEU A 1 86 ? 13.622 3.790 0.670 1.00 95.44 86 LEU A O 1
ATOM 698 N N . LEU A 1 87 ? 11.816 3.610 2.007 1.00 95.88 87 LEU A N 1
ATOM 699 C CA . LEU A 1 87 ? 11.143 2.587 1.217 1.00 95.88 87 LEU A CA 1
ATOM 700 C C . LEU A 1 87 ? 9.773 3.097 0.738 1.00 95.88 87 LEU A C 1
ATOM 702 O O . LEU A 1 87 ? 8.866 3.325 1.545 1.00 95.88 87 LEU A O 1
ATOM 706 N N . PRO A 1 88 ? 9.587 3.255 -0.585 1.00 97.00 88 PRO A N 1
ATOM 707 C CA . PRO A 1 88 ? 8.320 3.694 -1.158 1.00 97.00 88 PRO A CA 1
ATOM 708 C C . PRO A 1 88 ? 7.402 2.526 -1.546 1.00 97.00 88 PRO A C 1
ATOM 710 O O . PRO A 1 88 ? 6.317 2.756 -2.051 1.00 97.00 88 PRO A O 1
ATOM 713 N N . TYR A 1 89 ? 7.829 1.276 -1.374 1.00 96.75 89 TYR A N 1
ATOM 714 C CA . TYR A 1 89 ? 7.213 0.114 -2.019 1.00 96.75 89 TYR A CA 1
ATOM 715 C C . TYR A 1 89 ? 5.904 -0.386 -1.385 1.00 96.75 89 TYR A C 1
ATOM 717 O O . TYR A 1 89 ? 5.473 0.077 -0.330 1.00 96.75 89 TYR A O 1
ATOM 725 N N . LEU A 1 90 ? 5.248 -1.342 -2.049 1.00 97.19 90 LEU A N 1
ATOM 726 C CA . LEU A 1 90 ? 4.006 -1.943 -1.564 1.00 97.19 90 LEU A CA 1
ATOM 727 C C . LEU A 1 90 ? 4.239 -2.822 -0.331 1.00 97.19 90 LEU A C 1
ATOM 729 O O . LEU A 1 90 ? 3.424 -2.777 0.579 1.00 97.19 90 LEU A O 1
ATOM 733 N N . SER A 1 91 ? 5.322 -3.604 -0.283 1.00 95.12 91 SER A N 1
ATOM 734 C CA . SER A 1 91 ? 5.593 -4.522 0.828 1.00 95.12 91 SER A CA 1
ATOM 735 C C . SER A 1 91 ? 5.996 -3.777 2.105 1.00 95.12 91 SER A C 1
ATOM 737 O O . SER A 1 91 ? 5.145 -3.456 2.940 1.00 95.12 91 SER A O 1
ATOM 739 N N . GLY A 1 92 ? 7.284 -3.446 2.224 1.00 93.69 92 GLY A N 1
ATOM 740 C CA . GLY A 1 92 ? 7.872 -2.768 3.382 1.00 93.69 92 GLY A CA 1
ATOM 741 C C . GLY A 1 92 ? 7.719 -1.245 3.407 1.00 93.69 92 GLY A C 1
ATOM 742 O O . GLY A 1 92 ? 8.330 -0.564 4.235 1.00 93.69 92 GLY A O 1
ATOM 743 N N . GLY A 1 93 ? 7.011 -0.689 2.425 1.00 96.00 93 GLY A N 1
ATOM 744 C CA . GLY A 1 93 ? 7.080 0.721 2.071 1.00 96.00 93 GLY A CA 1
ATOM 745 C C . GLY A 1 93 ? 5.787 1.495 2.281 1.00 96.00 93 GLY A C 1
ATOM 746 O O . GLY A 1 93 ? 4.740 0.960 2.657 1.00 96.00 93 GLY A O 1
ATOM 747 N N . SER A 1 94 ? 5.860 2.793 2.008 1.00 97.94 94 SER A N 1
ATOM 748 C CA . SER A 1 94 ? 4.732 3.695 2.223 1.00 97.94 94 SER A CA 1
ATOM 749 C C . SER A 1 94 ? 3.557 3.477 1.267 1.00 97.94 94 SER A C 1
ATOM 751 O O . SER A 1 94 ? 2.436 3.787 1.659 1.00 97.94 94 SER A O 1
ATOM 753 N N . ILE A 1 95 ? 3.733 2.877 0.080 1.00 98.44 95 ILE A N 1
ATOM 754 C CA . ILE A 1 95 ? 2.586 2.462 -0.753 1.00 98.44 95 ILE A CA 1
ATOM 755 C C . ILE A 1 95 ? 1.730 1.423 -0.013 1.00 98.44 95 ILE A C 1
ATOM 757 O O . ILE A 1 95 ? 0.505 1.524 -0.031 1.00 98.44 95 ILE A O 1
ATOM 761 N N . GLY A 1 96 ? 2.348 0.473 0.699 1.00 98.25 96 GLY A N 1
ATOM 762 C CA . GLY A 1 96 ? 1.624 -0.476 1.551 1.00 98.25 96 GLY A CA 1
ATOM 763 C C . GLY A 1 96 ? 0.844 0.211 2.669 1.00 98.25 96 GLY A C 1
ATOM 764 O O . GLY A 1 96 ? -0.325 -0.098 2.898 1.00 98.25 96 GLY A O 1
ATOM 765 N N . VAL A 1 97 ? 1.459 1.207 3.311 1.00 98.56 97 VAL A N 1
ATOM 766 C CA . VAL A 1 97 ? 0.791 2.044 4.320 1.00 98.56 97 VAL A CA 1
ATOM 767 C C . VAL A 1 97 ? -0.409 2.783 3.710 1.00 98.56 97 VAL A C 1
ATOM 769 O O . VAL A 1 97 ? -1.494 2.775 4.292 1.00 98.56 97 VAL A O 1
ATOM 772 N N . ALA A 1 98 ? -0.261 3.364 2.514 1.00 98.56 98 ALA A N 1
ATOM 773 C CA . ALA A 1 98 ? -1.347 4.050 1.813 1.00 98.56 98 ALA A CA 1
ATOM 774 C C . ALA A 1 98 ? -2.515 3.124 1.455 1.00 98.56 98 ALA A C 1
ATOM 776 O O . ALA A 1 98 ? -3.660 3.544 1.597 1.00 98.56 98 ALA A O 1
ATOM 777 N N . ILE A 1 99 ? -2.266 1.868 1.068 1.00 98.56 99 ILE A N 1
ATOM 778 C CA . ILE A 1 99 ? -3.341 0.886 0.845 1.00 98.56 99 ILE A CA 1
ATOM 779 C C . ILE A 1 99 ? -4.152 0.668 2.126 1.00 98.56 99 ILE A C 1
ATOM 781 O O . ILE A 1 99 ? -5.386 0.663 2.089 1.00 98.56 99 ILE A O 1
ATOM 785 N N . SER A 1 100 ? -3.479 0.532 3.269 1.00 98.62 100 SER A N 1
ATOM 786 C CA . SER A 1 100 ? -4.149 0.362 4.558 1.00 98.62 100 SER A CA 1
ATOM 787 C C . SER A 1 100 ? -4.926 1.611 4.983 1.00 98.62 100 SER A C 1
ATOM 789 O O . SER A 1 100 ? -6.062 1.479 5.438 1.00 98.62 100 SER A O 1
ATOM 791 N N . ILE A 1 101 ? -4.379 2.818 4.777 1.00 98.69 101 ILE A N 1
ATOM 792 C CA . ILE A 1 101 ? -5.100 4.087 5.004 1.00 98.69 101 ILE A CA 1
ATOM 793 C C . ILE A 1 101 ? -6.333 4.175 4.098 1.00 98.69 101 ILE A C 1
ATOM 795 O O . ILE A 1 101 ? -7.432 4.491 4.559 1.00 98.69 101 ILE A O 1
ATOM 799 N N . TRP A 1 102 ? -6.165 3.878 2.809 1.00 98.44 102 TRP A N 1
ATOM 800 C CA . TRP A 1 102 ? -7.239 3.921 1.825 1.00 98.44 102 TRP A CA 1
ATOM 801 C C . TRP A 1 102 ? -8.376 2.978 2.216 1.00 98.44 102 TRP A C 1
ATOM 803 O O . TRP A 1 102 ? -9.535 3.392 2.257 1.00 98.44 102 TRP A O 1
ATOM 813 N N . PHE A 1 103 ? -8.056 1.736 2.584 1.00 98.50 103 PHE A N 1
ATOM 814 C CA . PHE A 1 103 ? -9.072 0.760 2.958 1.00 98.50 103 PHE A CA 1
ATOM 815 C C . PHE A 1 103 ? -9.747 1.102 4.294 1.00 98.50 103 PHE A C 1
ATOM 817 O O . PHE A 1 103 ? -10.966 0.973 4.401 1.00 98.50 103 PHE A O 1
ATOM 824 N N . LEU A 1 104 ? -9.002 1.606 5.285 1.00 98.56 104 LEU A N 1
ATOM 825 C CA . LEU A 1 104 ? -9.557 2.124 6.542 1.00 98.56 104 LEU A CA 1
ATOM 826 C C . LEU A 1 104 ? -10.609 3.216 6.283 1.00 98.56 104 LEU A C 1
ATOM 828 O O . LEU A 1 104 ? -11.702 3.192 6.857 1.00 98.56 104 LEU A O 1
ATOM 832 N N . ASN A 1 105 ? -10.298 4.162 5.400 1.00 98.00 105 ASN A N 1
ATOM 833 C CA . ASN A 1 105 ? -11.209 5.240 5.021 1.00 98.00 105 ASN A CA 1
ATOM 834 C C . ASN A 1 105 ? -12.396 4.720 4.196 1.00 98.00 105 ASN A C 1
ATOM 836 O O . ASN A 1 105 ? -13.529 5.136 4.430 1.00 98.00 105 ASN A O 1
ATOM 840 N N . HIS A 1 106 ? -12.179 3.742 3.312 1.00 97.38 106 HIS A N 1
ATOM 841 C CA . HIS A 1 106 ? -13.242 3.082 2.542 1.00 97.38 106 HIS A CA 1
ATOM 842 C C . HIS A 1 106 ? -14.285 2.395 3.433 1.00 97.38 106 HIS A C 1
ATOM 844 O O . HIS A 1 106 ? -15.486 2.543 3.199 1.00 97.38 106 HIS A O 1
ATOM 850 N N . VAL A 1 107 ? -13.849 1.669 4.469 1.00 98.00 107 VAL A N 1
ATOM 851 C CA . VAL A 1 107 ? -14.769 0.948 5.370 1.00 98.00 107 VAL A CA 1
ATOM 852 C C . VAL A 1 107 ? -15.437 1.853 6.404 1.00 98.00 107 VAL A C 1
ATOM 854 O O . VAL A 1 107 ? -16.523 1.532 6.882 1.00 98.00 107 VAL A O 1
ATOM 857 N N . SER A 1 108 ? -14.801 2.970 6.769 1.00 97.12 108 SER A N 1
ATOM 858 C CA . SER A 1 108 ? -15.291 3.880 7.815 1.00 97.12 108 SER A CA 1
ATOM 859 C C . SER A 1 108 ? -16.039 5.101 7.290 1.00 97.12 108 SER A C 1
ATOM 861 O O . SER A 1 108 ? -16.808 5.700 8.040 1.00 97.12 108 SER A O 1
ATOM 863 N N . GLY A 1 109 ? -15.821 5.482 6.029 1.00 96.31 109 GLY A N 1
ATOM 864 C CA . GLY A 1 109 ? -16.343 6.719 5.451 1.00 96.31 109 GLY A CA 1
ATOM 865 C C . GLY A 1 109 ? -15.685 7.976 6.030 1.00 96.31 109 GLY A C 1
ATOM 866 O O . GLY A 1 109 ? -16.263 9.056 5.938 1.00 96.31 109 GLY A O 1
ATOM 867 N N . GLN A 1 110 ? -14.519 7.839 6.669 1.00 95.94 110 GLN A N 1
ATOM 868 C CA . GLN A 1 110 ? -13.758 8.936 7.277 1.00 95.94 110 GLN A CA 1
ATOM 869 C C . GLN A 1 110 ? -12.589 9.367 6.374 1.00 95.94 110 GLN A C 1
ATOM 871 O O . GLN A 1 110 ? -12.277 8.712 5.383 1.00 95.94 110 GLN A O 1
ATOM 876 N N . GLU A 1 111 ? -11.931 10.475 6.724 1.00 95.19 111 GLU A N 1
ATOM 877 C CA . GLU A 1 111 ? -10.708 10.964 6.063 1.00 95.19 111 GLU A CA 1
ATOM 878 C C . GLU A 1 111 ? -9.511 10.934 7.027 1.00 95.19 111 GLU A C 1
ATOM 880 O O . GLU A 1 111 ? -8.862 11.947 7.290 1.00 95.19 111 GLU A O 1
ATOM 885 N N . ILE A 1 112 ? -9.244 9.769 7.613 1.00 97.38 112 ILE A N 1
ATOM 886 C CA . ILE A 1 112 ? -8.158 9.573 8.578 1.00 97.38 112 ILE A CA 1
ATOM 887 C C . ILE A 1 112 ? -6.814 9.588 7.826 1.00 97.38 112 ILE A C 1
ATOM 889 O O . ILE A 1 112 ? -6.716 9.042 6.725 1.00 97.38 112 ILE A O 1
ATOM 893 N N . TYR A 1 113 ? -5.788 10.208 8.424 1.00 98.25 113 TYR A N 1
ATOM 894 C CA . TYR A 1 113 ? -4.425 10.333 7.876 1.00 98.25 113 TYR A CA 1
ATOM 895 C C . TYR A 1 113 ? -4.359 10.992 6.491 1.00 98.25 113 TYR A C 1
ATOM 897 O O . TYR A 1 113 ? -3.611 10.578 5.603 1.00 98.25 113 TYR A O 1
ATOM 905 N N . ARG A 1 114 ? -5.194 12.016 6.269 1.00 97.19 114 ARG A N 1
ATOM 906 C CA . ARG A 1 114 ? -5.283 12.713 4.980 1.00 97.19 114 ARG A CA 1
ATOM 907 C C . ARG A 1 114 ? -3.954 13.349 4.559 1.00 97.19 114 ARG A C 1
ATOM 909 O O . ARG A 1 114 ? -3.624 13.327 3.376 1.00 97.19 114 ARG A O 1
ATOM 916 N N . GLU A 1 115 ? -3.205 13.932 5.491 1.00 97.44 115 GLU A N 1
ATOM 917 C CA . GLU A 1 115 ? -1.942 14.615 5.182 1.00 97.44 115 GLU A CA 1
ATOM 918 C C . GLU A 1 115 ? -0.836 13.634 4.789 1.00 97.44 115 GLU A C 1
ATOM 920 O O . GLU A 1 115 ? -0.061 13.898 3.864 1.00 97.44 115 GLU A O 1
ATOM 925 N N . GLU A 1 116 ? -0.784 12.493 5.468 1.00 98.50 116 GLU A N 1
ATOM 926 C CA . GLU A 1 116 ? 0.127 11.392 5.195 1.00 98.50 116 GLU A CA 1
ATOM 927 C C . GLU A 1 116 ? -0.228 10.741 3.863 1.00 98.50 116 GLU A C 1
ATOM 929 O O . GLU A 1 116 ? 0.640 10.620 3.004 1.00 98.50 116 GLU A O 1
ATOM 934 N N . MET A 1 117 ? -1.508 10.437 3.627 1.00 97.94 117 MET A N 1
ATOM 935 C CA . MET A 1 117 ? -1.985 9.906 2.348 1.00 97.94 117 MET A CA 1
ATOM 936 C C . MET A 1 117 ? -1.589 10.821 1.184 1.00 97.94 117 MET A C 1
ATOM 938 O O . MET A 1 117 ? -0.957 10.375 0.229 1.00 97.94 117 MET A O 1
ATOM 942 N N . ASN A 1 118 ? -1.861 12.125 1.293 1.00 96.44 118 ASN A N 1
ATOM 943 C CA . ASN A 1 118 ? -1.481 13.106 0.274 1.00 96.44 118 ASN A CA 1
ATOM 944 C C . ASN A 1 118 ? 0.035 13.155 0.035 1.00 96.44 118 ASN A C 1
ATOM 946 O O . ASN A 1 118 ? 0.480 13.397 -1.084 1.00 96.44 118 ASN A O 1
ATOM 950 N N . ALA A 1 119 ? 0.841 12.956 1.078 1.00 97.94 119 ALA A N 1
ATOM 951 C CA . ALA A 1 119 ? 2.292 12.928 0.967 1.00 97.94 119 ALA A CA 1
ATOM 952 C C . ALA A 1 119 ? 2.803 11.642 0.305 1.00 97.94 119 ALA A C 1
ATOM 954 O O . ALA A 1 119 ? 3.728 11.700 -0.502 1.00 97.94 119 ALA A O 1
ATOM 955 N N . ILE A 1 120 ? 2.188 10.496 0.599 1.00 98.25 120 ILE A N 1
ATOM 956 C CA . ILE A 1 120 ? 2.530 9.212 -0.019 1.00 98.25 120 ILE A CA 1
ATOM 957 C C . ILE A 1 120 ? 2.144 9.218 -1.504 1.00 98.25 120 ILE A C 1
ATOM 959 O O . ILE A 1 120 ? 2.942 8.815 -2.342 1.00 98.25 120 ILE A O 1
ATOM 963 N N . LEU A 1 121 ? 0.972 9.747 -1.872 1.00 96.94 121 LEU A N 1
ATOM 964 C CA . LEU A 1 121 ? 0.507 9.782 -3.269 1.00 96.94 121 LEU A CA 1
ATOM 965 C C . LEU A 1 121 ? 1.442 10.572 -4.210 1.00 96.94 121 LEU A C 1
ATOM 967 O O . LEU A 1 121 ? 1.484 10.304 -5.415 1.00 96.94 121 LEU A O 1
ATOM 971 N N . LYS A 1 122 ? 2.264 11.491 -3.679 1.00 96.44 122 LYS A N 1
ATOM 972 C CA . LYS A 1 122 ? 3.313 12.197 -4.445 1.00 96.44 122 LYS A CA 1
ATOM 973 C C . LYS A 1 122 ? 4.419 11.275 -4.966 1.00 96.44 122 LYS A C 1
ATOM 975 O O . LYS A 1 122 ? 5.143 11.674 -5.874 1.00 96.44 122 LYS A O 1
ATOM 980 N N . LEU A 1 123 ? 4.535 10.052 -4.443 1.00 96.88 123 LEU A N 1
ATOM 981 C CA . LEU A 1 123 ? 5.455 9.032 -4.955 1.00 96.88 123 LEU A CA 1
ATOM 982 C C . LEU A 1 123 ? 5.185 8.670 -6.417 1.00 96.88 123 LEU A C 1
ATOM 984 O O . LEU A 1 123 ? 6.088 8.191 -7.087 1.00 96.88 123 LEU A O 1
ATOM 988 N N . SER A 1 124 ? 3.997 8.975 -6.945 1.00 95.25 124 SER A N 1
ATOM 989 C CA . SER A 1 124 ? 3.702 8.900 -8.384 1.00 95.25 124 SER A CA 1
ATOM 990 C C . SER A 1 124 ? 4.716 9.621 -9.279 1.00 95.25 124 SER A C 1
ATOM 992 O O . SER A 1 124 ? 4.835 9.269 -10.445 1.00 95.25 124 SER A O 1
ATOM 994 N N . LYS A 1 125 ? 5.455 10.603 -8.746 1.00 93.88 125 LYS A N 1
ATOM 995 C CA . LYS A 1 125 ? 6.495 11.355 -9.464 1.00 93.88 125 LYS A CA 1
ATOM 996 C C . LYS A 1 125 ? 7.890 10.718 -9.394 1.00 93.88 125 LYS A C 1
ATOM 998 O O . LYS A 1 125 ? 8.861 11.338 -9.818 1.00 93.88 125 LYS A O 1
ATOM 1003 N N . MET A 1 126 ? 8.023 9.530 -8.806 1.00 93.19 126 MET A N 1
ATOM 1004 C CA . MET A 1 126 ? 9.299 8.821 -8.725 1.00 93.19 126 MET A CA 1
ATOM 1005 C C . MET A 1 126 ? 9.710 8.304 -10.108 1.00 93.19 126 MET A C 1
ATOM 1007 O O . MET A 1 126 ? 8.942 7.610 -10.768 1.00 93.19 126 MET A O 1
ATOM 1011 N N . CYS A 1 127 ? 10.941 8.599 -10.528 1.00 89.00 127 CYS A N 1
ATOM 1012 C CA . CYS A 1 127 ? 11.418 8.260 -11.874 1.00 89.00 127 CYS A CA 1
ATOM 1013 C C . CYS A 1 127 ? 12.256 6.975 -11.941 1.00 89.00 127 CYS A C 1
ATOM 1015 O O . CYS A 1 127 ? 12.562 6.508 -13.036 1.00 89.00 127 CYS A O 1
ATOM 1017 N N . SER A 1 128 ? 12.667 6.406 -10.805 1.00 89.44 128 SER A N 1
ATOM 1018 C CA . SER A 1 128 ? 13.490 5.194 -10.772 1.00 89.44 128 SER A CA 1
ATOM 1019 C C . SER A 1 128 ? 13.244 4.355 -9.518 1.00 89.44 128 SER A C 1
ATOM 1021 O O . SER A 1 128 ? 12.814 4.852 -8.480 1.00 89.44 128 SER A O 1
ATOM 1023 N N . THR A 1 129 ? 13.510 3.054 -9.629 1.00 93.44 129 THR A N 1
ATOM 1024 C CA . THR A 1 129 ? 13.450 2.074 -8.535 1.00 93.44 129 THR A CA 1
ATOM 1025 C C . THR A 1 129 ? 14.536 1.016 -8.742 1.00 93.44 129 THR A C 1
ATOM 1027 O O . THR A 1 129 ? 15.105 0.908 -9.828 1.00 93.44 129 THR A O 1
ATOM 1030 N N . ILE A 1 130 ? 14.846 0.237 -7.703 1.00 88.88 130 ILE A N 1
ATOM 1031 C CA . ILE A 1 130 ? 15.881 -0.812 -7.771 1.00 88.88 130 ILE A CA 1
ATOM 1032 C C . ILE A 1 130 ? 15.396 -2.041 -8.563 1.00 88.88 130 ILE A C 1
ATOM 1034 O O . ILE A 1 130 ? 16.204 -2.764 -9.143 1.00 88.88 130 ILE A O 1
ATOM 1038 N N . SER A 1 131 ? 14.086 -2.296 -8.587 1.00 92.06 131 SER A N 1
ATOM 1039 C CA . SER A 1 131 ? 13.487 -3.430 -9.294 1.00 92.06 131 SER A CA 1
ATOM 1040 C C . SER A 1 131 ? 12.180 -3.030 -9.967 1.00 92.06 131 SER A C 1
ATOM 1042 O O . SER A 1 131 ? 11.539 -2.059 -9.572 1.00 92.06 131 SER A O 1
ATOM 1044 N N . GLY A 1 132 ? 11.740 -3.823 -10.940 1.00 93.38 132 GLY A N 1
ATOM 1045 C CA . GLY A 1 132 ? 10.446 -3.606 -11.569 1.00 93.38 132 GLY A CA 1
ATOM 1046 C C . GLY A 1 132 ? 9.257 -4.104 -10.740 1.00 93.38 132 GLY A C 1
ATOM 1047 O O . GLY A 1 132 ? 8.128 -3.732 -11.052 1.00 93.38 132 GLY A O 1
ATOM 1048 N N . SER A 1 133 ? 9.479 -4.982 -9.757 1.00 94.06 133 SER A N 1
ATOM 1049 C CA . SER A 1 133 ? 8.450 -5.856 -9.166 1.00 94.06 133 SER A CA 1
ATOM 1050 C C . SER A 1 133 ? 7.234 -5.129 -8.573 1.00 94.06 133 SER A C 1
ATOM 1052 O O . SER A 1 133 ? 7.290 -3.941 -8.254 1.00 94.06 133 SER A O 1
ATOM 1054 N N . LEU A 1 134 ? 6.127 -5.858 -8.383 1.00 95.44 134 LEU A N 1
ATOM 1055 C CA . LEU A 1 134 ? 4.927 -5.317 -7.738 1.00 95.44 134 LEU A CA 1
ATOM 1056 C C . LEU A 1 134 ? 5.181 -4.939 -6.270 1.00 95.44 134 LEU A C 1
ATOM 1058 O O . LEU A 1 134 ? 4.791 -3.859 -5.832 1.00 95.44 134 LEU A O 1
ATOM 1062 N N . PHE A 1 135 ? 5.816 -5.826 -5.504 1.00 94.69 135 PHE A N 1
ATOM 1063 C CA . PHE A 1 135 ? 5.914 -5.656 -4.053 1.00 94.69 135 PHE A CA 1
ATOM 1064 C C . PHE A 1 135 ? 7.073 -4.764 -3.616 1.00 94.69 135 PHE A C 1
ATOM 1066 O O . PHE A 1 135 ? 6.896 -3.990 -2.678 1.00 94.69 135 PHE A O 1
ATOM 1073 N N . ASP A 1 136 ? 8.204 -4.816 -4.325 1.00 93.94 136 ASP A N 1
ATOM 1074 C CA . ASP A 1 136 ? 9.460 -4.144 -3.962 1.00 93.94 136 ASP A CA 1
ATOM 1075 C C . ASP A 1 136 ? 10.070 -3.386 -5.160 1.00 93.94 136 ASP A C 1
ATOM 1077 O O . ASP A 1 136 ? 11.284 -3.403 -5.394 1.00 93.94 136 ASP A O 1
ATOM 1081 N N . GLY A 1 137 ? 9.223 -2.761 -5.984 1.00 94.69 137 GLY A N 1
ATOM 1082 C CA . GLY A 1 137 ? 9.659 -2.112 -7.219 1.00 94.69 137 GLY A CA 1
ATOM 1083 C C . GLY A 1 137 ? 8.649 -1.166 -7.865 1.00 94.69 137 GLY A C 1
ATOM 1084 O O . GLY A 1 137 ? 7.655 -0.766 -7.254 1.00 94.69 137 GLY A O 1
ATOM 1085 N N . ALA A 1 138 ? 8.933 -0.803 -9.119 1.00 95.56 138 ALA A N 1
ATOM 1086 C CA . ALA A 1 138 ? 8.113 0.083 -9.949 1.00 95.56 138 ALA A CA 1
ATOM 1087 C C . ALA A 1 138 ? 6.641 -0.346 -10.052 1.00 95.56 138 ALA A C 1
ATOM 1089 O O . ALA A 1 138 ? 5.755 0.506 -10.071 1.00 95.56 138 ALA A O 1
ATOM 1090 N N . GLY A 1 139 ? 6.363 -1.651 -10.078 1.00 95.50 139 GLY A N 1
ATOM 1091 C CA . GLY A 1 139 ? 5.008 -2.181 -10.197 1.00 95.50 139 GLY A CA 1
ATOM 1092 C C . GLY A 1 139 ? 4.078 -1.739 -9.066 1.00 95.50 139 GLY A C 1
ATOM 1093 O O . GLY A 1 139 ? 2.896 -1.519 -9.310 1.00 95.50 139 GLY A O 1
ATOM 1094 N N . GLY A 1 140 ? 4.596 -1.526 -7.851 1.00 96.31 140 GLY A N 1
ATOM 1095 C CA . GLY A 1 140 ? 3.799 -1.045 -6.716 1.00 96.31 140 GLY A CA 1
ATOM 1096 C C . GLY A 1 140 ? 3.206 0.349 -6.939 1.00 96.31 140 GLY A C 1
ATOM 1097 O O . GLY A 1 140 ? 2.103 0.643 -6.479 1.00 96.31 140 GLY A O 1
ATOM 1098 N N . PHE A 1 141 ? 3.890 1.196 -7.713 1.00 97.56 141 PHE A N 1
ATOM 1099 C CA . PHE A 1 141 ? 3.452 2.562 -8.009 1.00 97.56 141 PHE A CA 1
ATOM 1100 C C . PHE A 1 141 ? 2.205 2.588 -8.900 1.00 97.56 141 PHE A C 1
ATOM 1102 O O . PHE A 1 141 ? 1.432 3.543 -8.836 1.00 97.56 141 PHE A O 1
ATOM 1109 N N . LEU A 1 142 ? 1.939 1.514 -9.653 1.00 97.06 142 LEU A N 1
ATOM 1110 C CA . LEU A 1 142 ? 0.713 1.359 -10.444 1.00 97.06 142 LEU A CA 1
ATOM 1111 C C . LEU A 1 142 ? -0.560 1.325 -9.585 1.00 97.06 142 LEU A C 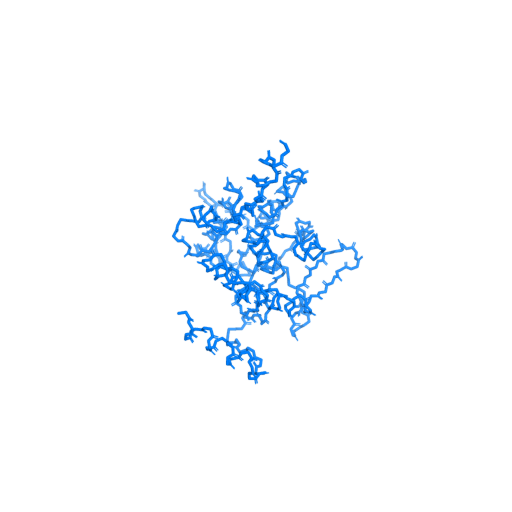1
ATOM 1113 O O . LEU A 1 142 ? -1.651 1.498 -10.117 1.00 97.06 142 LEU A O 1
ATOM 1117 N N . LEU A 1 143 ? -0.451 1.130 -8.269 1.00 97.38 143 LEU A N 1
ATOM 1118 C CA . LEU A 1 143 ? -1.604 1.162 -7.366 1.00 97.38 143 LEU A CA 1
ATOM 1119 C C . LEU A 1 143 ? -2.031 2.591 -6.994 1.00 97.38 143 LEU A C 1
ATOM 1121 O O . LEU A 1 143 ? -3.176 2.804 -6.601 1.00 97.38 143 LEU A O 1
ATOM 1125 N N . ILE A 1 144 ? -1.136 3.577 -7.137 1.00 97.31 144 ILE A N 1
ATOM 1126 C CA . ILE A 1 144 ? -1.370 4.977 -6.750 1.00 97.31 144 ILE A CA 1
ATOM 1127 C C . ILE A 1 144 ? -2.566 5.613 -7.484 1.00 97.31 144 ILE A C 1
ATOM 1129 O O . ILE A 1 144 ? -3.406 6.203 -6.801 1.00 97.31 144 ILE A O 1
ATOM 1133 N N . PRO A 1 145 ? -2.715 5.497 -8.822 1.00 96.00 145 PRO A N 1
ATOM 1134 C CA . PRO A 1 145 ? -3.828 6.118 -9.544 1.00 96.00 145 PRO A CA 1
ATOM 1135 C C . PRO A 1 145 ? -5.220 5.720 -9.034 1.00 96.00 145 PRO A C 1
ATOM 1137 O O . PRO A 1 145 ? -6.125 6.551 -9.052 1.00 96.00 145 PRO A O 1
ATOM 1140 N N . SER A 1 146 ? -5.393 4.478 -8.569 1.00 94.94 146 SER A N 1
ATOM 1141 C CA . SER A 1 146 ? -6.677 3.959 -8.064 1.00 94.94 146 SER A CA 1
ATOM 1142 C C . SER A 1 146 ? -6.973 4.362 -6.614 1.00 94.94 146 SER A C 1
ATOM 1144 O O . SER A 1 146 ? -8.030 4.031 -6.084 1.00 94.94 146 SER A O 1
ATOM 1146 N N . MET A 1 147 ? -6.044 5.056 -5.951 1.00 95.44 147 MET A N 1
ATOM 1147 C CA . MET A 1 147 ? -6.228 5.589 -4.599 1.00 95.44 147 MET A CA 1
ATOM 1148 C C . MET A 1 147 ? -6.561 7.090 -4.582 1.00 95.44 147 MET A C 1
ATOM 1150 O O . MET A 1 147 ? -6.826 7.639 -3.511 1.00 95.44 147 MET A O 1
ATOM 1154 N N . LEU A 1 148 ? -6.544 7.748 -5.745 1.00 92.44 148 LEU A N 1
ATOM 1155 C CA . LEU A 1 148 ? -6.851 9.171 -5.903 1.00 92.44 148 LEU A CA 1
ATOM 1156 C C . LEU A 1 148 ? -8.349 9.452 -5.738 1.00 92.44 148 LEU A C 1
ATOM 1158 O O . LEU A 1 148 ? -9.199 8.625 -6.073 1.00 92.44 148 LEU A O 1
ATOM 1162 N N . LYS A 1 149 ? -8.686 10.654 -5.267 1.00 82.31 149 LYS A N 1
ATOM 1163 C CA . LYS A 1 149 ? -10.079 11.121 -5.220 1.00 82.31 149 LYS A CA 1
ATOM 1164 C C . LYS A 1 149 ? -10.543 11.580 -6.605 1.00 82.31 149 LYS A C 1
ATOM 1166 O O . LYS A 1 149 ? -9.759 12.053 -7.428 1.00 82.31 149 LYS A O 1
ATOM 1171 N N . HIS A 1 150 ? -11.849 11.484 -6.867 1.00 71.31 150 HIS A N 1
ATOM 1172 C CA . HIS A 1 150 ? -12.436 12.006 -8.105 1.00 71.31 150 HIS A CA 1
ATOM 1173 C C . HIS A 1 150 ? -12.125 13.502 -8.283 1.00 71.31 150 HIS A C 1
ATOM 1175 O O . HIS A 1 150 ? -12.337 14.295 -7.369 1.00 71.31 150 HIS A O 1
ATOM 1181 N N . GLY A 1 151 ? -11.650 13.880 -9.475 1.00 65.25 151 GLY A N 1
ATOM 1182 C CA . GLY A 1 151 ? -11.275 15.258 -9.816 1.00 65.25 151 GLY A CA 1
ATOM 1183 C C . GLY A 1 151 ? -9.787 15.589 -9.646 1.00 65.25 151 GLY A C 1
ATOM 1184 O O . GLY A 1 151 ? -9.362 16.659 -10.072 1.00 65.25 151 GLY A O 1
ATOM 1185 N N . GLU A 1 152 ? -8.981 14.687 -9.079 1.00 76.62 152 GLU A N 1
ATOM 1186 C CA . GLU A 1 152 ? -7.518 14.826 -9.050 1.00 76.62 152 GLU A CA 1
ATOM 1187 C C . GLU A 1 152 ? -6.898 14.535 -10.432 1.00 76.62 152 GLU A C 1
ATOM 1189 O O . GLU A 1 152 ? -7.545 13.942 -11.301 1.00 76.62 152 GLU A O 1
ATOM 1194 N N . ASN A 1 153 ? -5.636 14.939 -10.656 1.00 87.62 153 ASN A N 1
ATOM 1195 C CA . ASN A 1 153 ? -4.947 14.802 -11.949 1.00 87.62 153 ASN A CA 1
ATOM 1196 C C . ASN A 1 153 ? -4.511 13.352 -12.255 1.00 87.62 153 ASN A C 1
ATOM 1198 O O . ASN A 1 153 ? -3.340 13.050 -12.489 1.00 87.62 153 ASN A O 1
ATOM 1202 N N . ARG A 1 154 ? -5.475 12.425 -12.235 1.00 90.56 154 ARG A N 1
ATOM 1203 C CA . ARG A 1 154 ? -5.280 10.980 -12.403 1.00 90.56 154 ARG A CA 1
ATOM 1204 C C . ARG A 1 154 ? -4.588 10.634 -13.714 1.00 90.56 154 ARG A C 1
ATOM 1206 O O . ARG A 1 154 ? -3.818 9.685 -13.740 1.00 90.56 154 ARG A O 1
ATOM 1213 N N . GLN A 1 155 ? -4.850 11.380 -14.788 1.00 91.56 155 GLN A N 1
ATOM 1214 C CA . GLN A 1 155 ? -4.241 11.115 -16.095 1.00 91.56 155 GLN A CA 1
ATOM 1215 C C . GLN A 1 155 ? -2.750 11.466 -16.124 1.00 91.56 155 GLN A C 1
ATOM 1217 O O . GLN A 1 155 ? -1.961 10.689 -16.655 1.00 91.56 155 GLN A O 1
ATOM 1222 N N . GLU A 1 156 ? -2.350 12.585 -15.511 1.00 93.81 156 GLU A N 1
ATOM 1223 C CA . GLU A 1 156 ? -0.930 12.920 -15.344 1.00 93.81 156 GLU A CA 1
ATOM 1224 C C . GLU A 1 156 ? -0.230 11.846 -14.504 1.00 93.81 156 GLU A C 1
ATOM 1226 O O . GLU A 1 156 ? 0.760 11.270 -14.942 1.00 93.81 156 GLU A O 1
ATOM 1231 N N . ILE A 1 157 ? -0.798 11.501 -13.345 1.00 94.62 157 ILE A N 1
ATOM 1232 C CA . ILE A 1 157 ? -0.233 10.484 -12.448 1.00 94.62 157 ILE A CA 1
ATOM 1233 C C . ILE A 1 157 ? -0.129 9.118 -13.135 1.00 94.62 157 ILE A C 1
ATOM 1235 O O . ILE A 1 157 ? 0.896 8.452 -13.014 1.00 94.62 157 ILE A O 1
ATOM 1239 N N . LEU A 1 158 ? -1.156 8.712 -13.888 1.00 95.25 158 LEU A N 1
ATOM 1240 C CA . LEU A 1 158 ? -1.140 7.475 -14.665 1.00 95.25 158 LEU A CA 1
ATOM 1241 C C . LEU A 1 158 ? -0.012 7.483 -15.705 1.00 95.25 158 LEU A C 1
ATOM 1243 O O . LEU A 1 158 ? 0.697 6.490 -15.841 1.00 95.25 158 LEU A O 1
ATOM 1247 N N . SER A 1 159 ? 0.176 8.600 -16.410 1.00 95.69 159 SER A N 1
ATOM 1248 C CA . SER A 1 159 ? 1.271 8.761 -17.371 1.00 95.69 159 SER A CA 1
ATOM 1249 C C . SER A 1 159 ? 2.637 8.585 -16.701 1.00 95.69 159 SER A C 1
ATOM 1251 O O . SER A 1 159 ? 3.473 7.840 -17.210 1.00 95.69 159 SER A O 1
ATOM 1253 N N . GLU A 1 160 ? 2.855 9.194 -15.532 1.00 95.88 160 GLU A N 1
ATOM 1254 C CA . GLU A 1 160 ? 4.127 9.086 -14.806 1.00 95.88 160 GLU A CA 1
ATOM 1255 C C . GLU A 1 160 ? 4.420 7.656 -14.325 1.00 95.88 160 GLU A C 1
ATOM 1257 O O . GLU A 1 160 ? 5.504 7.127 -14.582 1.00 95.88 160 GLU A O 1
ATOM 1262 N N . VAL A 1 161 ? 3.448 6.966 -13.715 1.00 96.69 161 VAL A N 1
ATOM 1263 C CA . VAL A 1 161 ? 3.677 5.586 -13.245 1.00 96.69 161 VAL A CA 1
ATOM 1264 C C . VAL A 1 161 ? 3.853 4.596 -14.402 1.00 96.69 161 VAL A C 1
ATOM 1266 O O . VAL A 1 161 ? 4.604 3.630 -14.272 1.00 96.69 161 VAL A O 1
ATOM 1269 N N . LEU A 1 162 ? 3.227 4.843 -15.560 1.00 96.31 162 LEU A N 1
ATOM 1270 C CA . LEU A 1 162 ? 3.443 4.041 -16.768 1.00 96.31 162 LEU A CA 1
ATOM 1271 C C . LEU A 1 162 ? 4.818 4.299 -17.399 1.00 96.31 162 LEU A C 1
ATOM 1273 O O . LEU A 1 162 ? 5.441 3.360 -17.891 1.00 96.31 162 LEU A O 1
ATOM 1277 N N . LYS A 1 163 ? 5.342 5.533 -17.351 1.00 96.69 163 LYS A N 1
ATOM 1278 C CA . LYS A 1 163 ? 6.732 5.811 -17.756 1.00 96.69 163 LYS A CA 1
ATOM 1279 C C . LYS A 1 163 ? 7.723 5.037 -16.890 1.00 96.69 163 LYS A C 1
ATOM 1281 O O . LYS A 1 163 ? 8.648 4.441 -17.434 1.00 96.69 163 LYS A O 1
ATOM 1286 N N . LEU A 1 164 ? 7.508 5.006 -15.573 1.00 96.31 164 LEU A N 1
ATOM 1287 C CA . LEU A 1 164 ? 8.330 4.223 -14.647 1.00 96.31 164 LEU A CA 1
ATOM 1288 C C . LEU A 1 164 ? 8.244 2.716 -14.951 1.00 96.31 164 LEU A C 1
ATOM 1290 O O . LEU A 1 164 ? 9.273 2.044 -14.989 1.00 96.31 164 LEU A O 1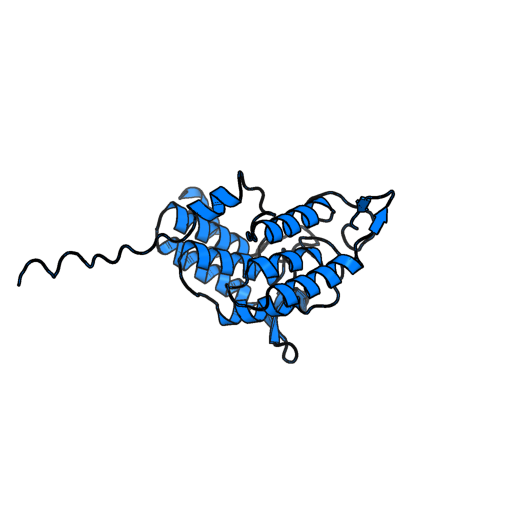
ATOM 1294 N N . LEU A 1 165 ? 7.042 2.193 -15.221 1.00 95.00 165 LEU A N 1
ATOM 1295 C CA . LEU A 1 165 ? 6.834 0.797 -15.627 1.00 95.00 165 LEU A CA 1
ATOM 1296 C C . LEU A 1 165 ? 7.619 0.441 -16.901 1.00 95.00 165 LEU A C 1
ATOM 1298 O O . LEU A 1 165 ? 8.254 -0.613 -16.968 1.00 95.00 165 LEU A O 1
ATOM 1302 N N . ASN A 1 166 ? 7.604 1.330 -17.898 1.00 94.88 166 ASN A N 1
ATOM 1303 C CA . ASN A 1 166 ? 8.241 1.106 -19.197 1.00 94.88 166 ASN A CA 1
ATOM 1304 C C . ASN A 1 166 ? 9.764 0.917 -19.115 1.00 94.88 166 ASN A C 1
ATOM 1306 O O . ASN A 1 166 ? 10.332 0.310 -20.016 1.00 94.88 166 ASN A O 1
ATOM 1310 N N . ILE A 1 167 ? 10.423 1.369 -18.041 1.00 95.00 167 ILE A N 1
ATOM 1311 C CA . ILE A 1 167 ? 11.864 1.145 -17.818 1.00 95.00 167 ILE A CA 1
ATOM 1312 C C . ILE A 1 167 ? 12.190 -0.354 -17.708 1.00 95.00 167 ILE A C 1
ATOM 1314 O O . ILE A 1 167 ? 13.286 -0.780 -18.069 1.00 95.00 167 ILE A O 1
ATOM 1318 N N . PHE A 1 168 ? 11.243 -1.157 -17.222 1.00 94.62 168 PHE A N 1
ATOM 1319 C CA . PHE A 1 168 ? 11.431 -2.584 -16.959 1.00 94.62 168 PHE A CA 1
ATOM 1320 C C . PHE A 1 168 ? 10.737 -3.481 -17.986 1.00 94.62 168 PHE A C 1
ATOM 1322 O O . PHE A 1 168 ? 10.935 -4.693 -17.968 1.00 94.62 168 PHE A O 1
ATOM 1329 N N . LEU A 1 169 ? 9.915 -2.919 -18.872 1.00 93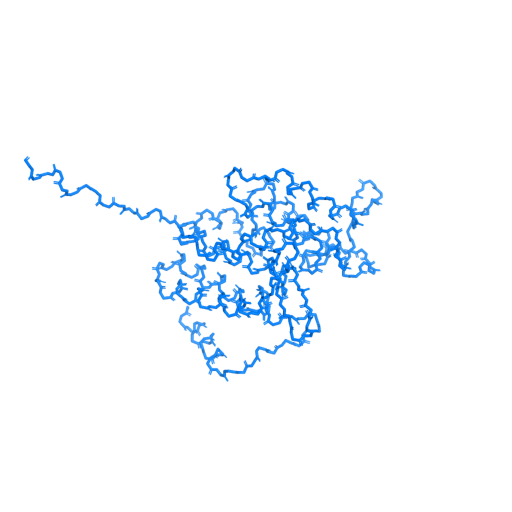.94 169 LEU A N 1
ATOM 1330 C CA . LEU A 1 169 ? 9.160 -3.693 -19.847 1.00 93.94 169 LEU A CA 1
ATOM 1331 C C . LEU A 1 169 ? 10.096 -4.235 -20.938 1.00 93.94 169 LEU A C 1
ATOM 1333 O O . LEU A 1 169 ? 10.828 -3.477 -21.571 1.00 93.94 169 LEU A O 1
ATOM 1337 N N . ILE A 1 170 ? 10.055 -5.544 -21.186 1.00 94.44 170 ILE A N 1
ATOM 1338 C CA . ILE A 1 170 ? 10.876 -6.192 -22.215 1.00 94.44 170 ILE A CA 1
ATOM 1339 C C . ILE A 1 170 ? 9.947 -6.786 -23.272 1.00 94.44 170 ILE A C 1
ATOM 1341 O O . ILE A 1 170 ? 9.092 -7.615 -22.964 1.00 94.44 170 ILE A O 1
ATOM 1345 N N . GLU A 1 171 ? 10.122 -6.391 -24.530 1.00 94.56 171 GLU A N 1
ATOM 1346 C CA . GLU A 1 171 ? 9.441 -7.030 -25.656 1.00 94.56 171 GLU A CA 1
ATOM 1347 C C . GLU A 1 171 ? 10.161 -8.330 -26.036 1.00 94.56 171 GLU A C 1
ATOM 1349 O O . GLU A 1 171 ? 11.376 -8.359 -26.246 1.00 94.56 171 GLU A O 1
ATOM 1354 N N . LYS A 1 172 ? 9.409 -9.428 -26.126 1.00 92.69 172 LYS A N 1
ATOM 1355 C CA . LYS A 1 172 ? 9.918 -10.742 -26.514 1.00 92.69 172 LYS A CA 1
ATOM 1356 C C . LYS A 1 172 ? 8.872 -11.462 -27.355 1.00 92.69 172 LYS A C 1
ATOM 1358 O O . LYS A 1 172 ? 7.792 -11.756 -26.868 1.00 92.69 172 LYS A O 1
ATOM 1363 N N . ASN A 1 173 ? 9.203 -11.797 -28.603 1.00 93.44 173 ASN A N 1
ATOM 1364 C CA . ASN A 1 173 ? 8.354 -12.602 -29.496 1.00 93.44 173 ASN A CA 1
ATOM 1365 C C . ASN A 1 173 ? 6.898 -12.093 -29.626 1.00 93.44 173 ASN A C 1
ATOM 1367 O O . ASN A 1 173 ? 5.963 -12.892 -29.632 1.00 93.44 173 ASN A O 1
ATOM 1371 N N . GLY A 1 174 ? 6.695 -10.774 -29.711 1.00 93.31 174 GLY A N 1
ATOM 1372 C CA . GLY A 1 174 ? 5.363 -10.172 -29.866 1.00 93.31 174 GLY A CA 1
ATOM 1373 C C . GLY A 1 174 ? 4.519 -10.114 -28.587 1.00 93.31 174 GLY A C 1
ATOM 1374 O O . GLY A 1 174 ? 3.334 -9.797 -28.659 1.00 93.31 174 GLY A O 1
ATOM 1375 N N . TYR A 1 175 ? 5.101 -10.408 -27.421 1.00 91.44 175 TYR A N 1
ATOM 1376 C CA . TYR A 1 175 ? 4.486 -10.171 -26.117 1.00 91.44 175 TYR A CA 1
ATOM 1377 C C . TYR A 1 175 ? 5.456 -9.452 -25.176 1.00 91.44 175 TYR A C 1
ATOM 1379 O O . TYR A 1 175 ? 6.661 -9.378 -25.425 1.00 91.44 175 TYR A O 1
ATOM 1387 N N . TYR A 1 176 ? 4.921 -8.906 -24.087 1.00 92.75 176 TYR A N 1
ATOM 1388 C CA . TYR A 1 176 ? 5.720 -8.246 -23.062 1.00 92.75 176 TYR A CA 1
ATOM 1389 C C . TYR A 1 176 ? 6.004 -9.195 -21.905 1.00 92.75 176 TYR A C 1
ATOM 1391 O O . TYR A 1 176 ? 5.109 -9.886 -21.417 1.00 92.75 176 TYR A O 1
ATOM 1399 N N . VAL A 1 177 ? 7.257 -9.209 -21.469 1.00 93.19 177 VAL A N 1
ATOM 1400 C CA . VAL A 1 177 ? 7.722 -9.913 -20.275 1.00 93.19 177 VAL A CA 1
ATOM 1401 C C . VAL A 1 177 ? 8.316 -8.926 -19.298 1.00 93.19 177 VAL A C 1
ATOM 1403 O O . VAL A 1 177 ? 8.732 -7.824 -19.669 1.00 93.19 177 VAL A O 1
ATOM 1406 N N . TYR A 1 178 ? 8.369 -9.350 -18.042 1.00 93.38 178 TYR A N 1
ATOM 1407 C CA . TYR A 1 178 ? 8.805 -8.492 -16.968 1.00 93.38 178 TYR A CA 1
ATOM 1408 C C . TYR A 1 178 ? 9.944 -9.129 -16.153 1.00 93.38 178 TYR A C 1
ATOM 1410 O O . TYR A 1 178 ? 9.925 -10.338 -15.883 1.00 93.38 178 TYR A O 1
ATOM 1418 N N . PRO A 1 179 ? 10.980 -8.353 -15.793 1.00 92.69 179 PRO A N 1
ATOM 1419 C CA . PRO A 1 179 ? 12.067 -8.833 -14.963 1.00 92.69 179 PRO A CA 1
ATOM 1420 C C . PRO A 1 179 ? 11.605 -9.029 -13.516 1.00 92.69 179 PRO A C 1
ATOM 1422 O O . PRO A 1 179 ? 10.869 -8.213 -12.966 1.00 92.69 179 PRO A O 1
ATOM 1425 N N . GLY A 1 180 ? 12.087 -10.105 -12.894 1.00 87.44 180 GLY A N 1
ATOM 1426 C CA . GLY A 1 180 ? 11.922 -10.360 -11.466 1.00 87.44 180 GLY A CA 1
ATOM 1427 C C . GLY A 1 180 ? 12.786 -9.446 -10.590 1.00 87.44 180 GLY A C 1
ATOM 1428 O O . GLY A 1 180 ? 13.302 -8.415 -11.027 1.00 87.44 180 GLY A O 1
ATOM 1429 N N . GLN A 1 181 ? 12.996 -9.851 -9.334 1.00 85.75 181 GLN A N 1
ATOM 1430 C CA . GLN A 1 181 ? 13.817 -9.090 -8.384 1.00 85.75 181 GLN A CA 1
ATOM 1431 C C . GLN A 1 181 ? 15.217 -8.800 -8.934 1.00 85.75 181 GLN A C 1
ATOM 1433 O O . GLN A 1 181 ? 15.876 -9.683 -9.491 1.00 85.75 181 GLN A O 1
ATOM 1438 N N . PHE A 1 182 ? 15.649 -7.545 -8.772 1.00 87.00 182 PHE A N 1
ATOM 1439 C CA . PHE A 1 182 ? 16.926 -6.999 -9.264 1.00 87.00 182 PHE A CA 1
ATOM 1440 C C . PHE A 1 182 ? 17.182 -7.187 -10.766 1.00 87.00 182 PHE A C 1
ATOM 1442 O O . PHE A 1 182 ? 18.309 -7.029 -11.228 1.00 87.00 182 PHE A O 1
ATOM 1449 N N . SER A 1 183 ? 16.156 -7.550 -11.536 1.00 90.50 183 SER A N 1
ATOM 1450 C CA . SER A 1 183 ? 16.248 -7.812 -12.969 1.00 90.50 183 SER A CA 1
ATOM 1451 C C . SER A 1 183 ? 17.246 -8.898 -13.390 1.00 90.50 183 SER A C 1
ATOM 1453 O O . SER A 1 183 ? 17.681 -8.918 -14.538 1.00 90.50 183 SER A O 1
ATOM 1455 N N . TYR A 1 184 ? 17.566 -9.855 -12.508 1.00 89.94 184 TYR A N 1
ATOM 1456 C CA . TYR A 1 184 ? 18.483 -10.959 -12.836 1.00 89.94 184 TYR A CA 1
ATOM 1457 C C . TYR A 1 184 ? 17.900 -11.998 -13.800 1.00 89.94 184 TYR A C 1
ATOM 1459 O O . TYR A 1 184 ? 18.642 -12.666 -14.518 1.00 89.94 184 TYR A O 1
ATOM 1467 N N . ARG A 1 185 ? 16.576 -12.173 -13.800 1.00 92.75 185 ARG A N 1
ATOM 1468 C CA . ARG A 1 185 ? 15.866 -13.111 -14.677 1.00 92.75 185 ARG A CA 1
ATOM 1469 C C . ARG A 1 185 ? 14.456 -12.621 -14.964 1.00 92.75 185 ARG A C 1
ATOM 1471 O O . ARG A 1 185 ? 13.893 -11.864 -14.176 1.00 92.75 185 ARG A O 1
ATOM 1478 N N . LEU A 1 186 ? 13.865 -13.118 -16.045 1.00 94.31 186 LEU A N 1
ATOM 1479 C CA . LEU A 1 186 ? 12.428 -12.981 -16.278 1.00 94.31 186 LEU A CA 1
ATOM 1480 C C . LEU A 1 186 ? 11.647 -13.777 -15.222 1.00 94.31 186 LEU A C 1
ATOM 1482 O O . LEU A 1 186 ? 12.095 -14.842 -14.771 1.00 94.31 186 LEU A O 1
ATOM 1486 N N . ALA A 1 187 ? 10.498 -13.248 -14.818 1.00 94.56 187 ALA A N 1
ATOM 1487 C CA . ALA A 1 187 ? 9.627 -13.877 -13.840 1.00 94.56 187 ALA A CA 1
ATOM 1488 C C . ALA A 1 187 ? 8.158 -13.627 -14.184 1.00 94.56 187 ALA A C 1
ATOM 1490 O O . ALA A 1 187 ? 7.801 -12.550 -14.651 1.00 94.56 187 ALA A O 1
ATOM 1491 N N . ASP A 1 188 ? 7.307 -14.607 -13.886 1.00 94.81 188 ASP A N 1
ATOM 1492 C CA . ASP A 1 188 ? 5.865 -14.542 -14.148 1.00 94.81 188 ASP A CA 1
ATOM 1493 C C . ASP A 1 188 ? 5.027 -14.770 -12.882 1.00 94.81 188 ASP A C 1
ATOM 1495 O O . ASP A 1 188 ? 3.807 -14.869 -12.960 1.00 94.81 188 ASP A O 1
ATOM 1499 N N . ASP A 1 189 ? 5.646 -14.840 -11.701 1.00 94.94 189 ASP A N 1
ATOM 1500 C CA . ASP A 1 189 ? 4.926 -14.939 -10.430 1.00 94.94 189 ASP A CA 1
ATOM 1501 C C . ASP A 1 189 ? 4.333 -13.587 -9.992 1.00 94.94 189 ASP A C 1
ATOM 1503 O O . ASP A 1 189 ? 4.678 -12.528 -10.516 1.00 94.94 189 ASP A O 1
ATOM 1507 N N . VAL A 1 190 ? 3.412 -13.624 -9.026 1.00 95.06 190 VAL A N 1
ATOM 1508 C CA . VAL A 1 190 ? 2.741 -12.419 -8.511 1.00 95.06 190 VAL A CA 1
ATOM 1509 C C . VAL A 1 190 ? 3.709 -11.518 -7.746 1.00 95.06 190 VAL A C 1
ATOM 1511 O O . VAL A 1 190 ? 3.574 -10.299 -7.817 1.00 95.06 190 VAL A O 1
ATOM 1514 N N . TYR A 1 191 ? 4.689 -12.091 -7.037 1.00 91.69 191 TYR A N 1
ATOM 1515 C CA . TYR A 1 191 ? 5.562 -11.309 -6.168 1.00 91.69 191 TYR A CA 1
ATOM 1516 C C . TYR A 1 191 ? 6.563 -10.467 -6.971 1.00 91.69 191 TYR A C 1
ATOM 1518 O O . TYR A 1 191 ? 6.752 -9.270 -6.751 1.00 91.69 191 TYR A O 1
ATOM 1526 N N . THR A 1 192 ? 7.224 -11.095 -7.934 1.00 91.00 192 THR A N 1
ATOM 1527 C CA . THR A 1 192 ? 8.361 -10.497 -8.631 1.00 91.00 192 THR A CA 1
ATOM 1528 C C . THR A 1 192 ? 8.075 -10.161 -10.088 1.00 91.00 192 THR A C 1
ATOM 1530 O O . THR A 1 192 ? 8.738 -9.282 -10.627 1.00 91.00 192 THR A O 1
ATOM 1533 N N . GLY A 1 193 ? 7.111 -10.836 -10.716 1.00 93.19 193 GLY A N 1
ATOM 1534 C CA . GLY A 1 193 ? 7.027 -10.955 -12.167 1.00 93.19 193 GLY A CA 1
ATOM 1535 C C . GLY A 1 193 ? 5.774 -10.382 -12.830 1.00 93.19 193 GLY A C 1
ATOM 1536 O O . GLY A 1 193 ? 4.998 -9.626 -12.241 1.00 93.19 193 GLY A O 1
ATOM 15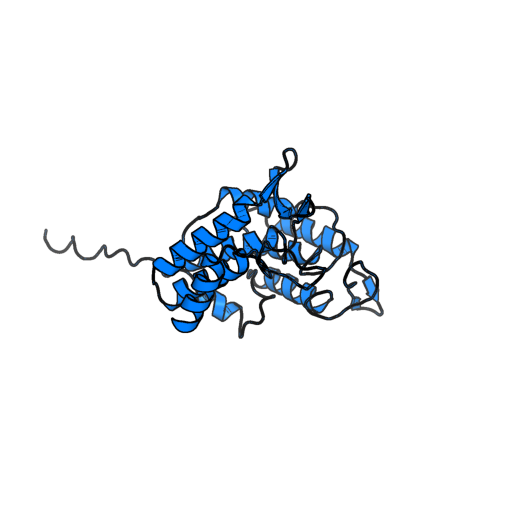37 N N . SER A 1 194 ? 5.578 -10.782 -14.091 1.00 95.38 194 SER A N 1
ATOM 1538 C CA . SER A 1 194 ? 4.531 -10.290 -14.997 1.00 95.38 194 SER A CA 1
ATOM 1539 C C . SER A 1 194 ? 3.118 -10.382 -14.406 1.00 95.38 194 SER A C 1
ATOM 1541 O O . SER A 1 194 ? 2.321 -9.460 -14.579 1.00 95.38 194 SER A O 1
ATOM 1543 N N . SER A 1 195 ? 2.797 -11.455 -13.670 1.00 96.19 195 SER A N 1
ATOM 1544 C CA . SER A 1 195 ? 1.460 -11.631 -13.083 1.00 96.19 195 SER A CA 1
ATOM 1545 C C . SER A 1 195 ? 1.112 -10.537 -12.072 1.00 96.19 195 SER A C 1
ATOM 1547 O O . SER A 1 195 ? -0.023 -10.067 -12.056 1.00 96.19 195 SER A O 1
ATOM 1549 N N . GLY A 1 196 ? 2.074 -10.081 -11.263 1.00 96.31 196 GLY A N 1
ATOM 1550 C CA . GLY A 1 196 ? 1.852 -8.972 -10.330 1.00 96.31 196 GLY A CA 1
ATOM 1551 C C . GLY A 1 196 ? 1.562 -7.659 -11.058 1.00 96.31 196 GLY A C 1
ATOM 1552 O O . GLY A 1 196 ? 0.631 -6.934 -10.707 1.00 96.31 196 GLY A O 1
ATOM 1553 N N . ILE A 1 197 ? 2.302 -7.390 -12.136 1.00 97.06 197 ILE A N 1
ATOM 1554 C CA . ILE A 1 197 ? 2.089 -6.206 -12.978 1.00 97.06 197 ILE A CA 1
ATOM 1555 C C . ILE A 1 197 ? 0.697 -6.224 -13.614 1.00 97.06 197 ILE A C 1
ATOM 1557 O O . ILE A 1 197 ? -0.005 -5.214 -13.579 1.00 97.06 197 ILE A O 1
ATOM 1561 N N . ILE A 1 198 ? 0.258 -7.375 -14.130 1.00 96.88 198 ILE A N 1
ATOM 1562 C CA . ILE A 1 198 ? -1.093 -7.537 -14.685 1.00 96.88 198 ILE A CA 1
ATOM 1563 C C . ILE A 1 198 ? -2.154 -7.224 -13.624 1.00 96.88 198 ILE A C 1
ATOM 1565 O O . ILE A 1 198 ? -3.087 -6.477 -13.911 1.00 96.88 198 ILE A O 1
ATOM 1569 N N . LEU A 1 199 ? -2.010 -7.727 -12.393 1.00 97.12 199 LEU A N 1
ATOM 1570 C CA . LEU A 1 199 ? -2.961 -7.447 -11.309 1.00 97.12 199 LEU A CA 1
ATOM 1571 C C . LEU A 1 199 ? -3.012 -5.956 -10.946 1.00 97.12 199 LEU A C 1
ATOM 1573 O O . LEU A 1 199 ? -4.095 -5.420 -10.706 1.00 97.12 199 LEU A O 1
ATOM 1577 N N . ALA A 1 200 ? -1.875 -5.261 -10.952 1.00 97.31 200 ALA A N 1
ATOM 1578 C CA . ALA A 1 200 ? -1.847 -3.823 -10.701 1.00 97.31 200 ALA A CA 1
ATOM 1579 C C . ALA A 1 200 ? -2.508 -3.020 -11.837 1.00 97.31 200 ALA A C 1
ATOM 1581 O O . ALA A 1 200 ? -3.312 -2.124 -11.577 1.00 97.31 200 ALA A O 1
ATOM 1582 N N . LEU A 1 201 ? -2.259 -3.395 -13.098 1.00 97.12 201 LEU A N 1
ATOM 1583 C CA . LEU A 1 201 ? -2.938 -2.820 -14.267 1.00 97.12 201 LEU A CA 1
ATOM 1584 C C . LEU A 1 201 ? -4.451 -3.087 -14.246 1.00 97.12 201 LEU A C 1
ATOM 1586 O O . LEU A 1 201 ? -5.240 -2.198 -14.570 1.00 97.12 201 LEU A O 1
ATOM 1590 N N . MET A 1 202 ? -4.876 -4.278 -13.816 1.00 96.75 202 MET A N 1
ATOM 1591 C CA . MET A 1 202 ? -6.291 -4.572 -13.579 1.00 96.75 202 MET A CA 1
ATOM 1592 C C . MET A 1 202 ? -6.873 -3.650 -12.506 1.00 96.75 202 MET A C 1
ATOM 1594 O O . MET A 1 202 ? -7.975 -3.137 -12.689 1.00 96.75 202 MET A O 1
ATOM 1598 N N . GLY A 1 203 ? -6.121 -3.373 -11.437 1.00 96.12 203 GLY A N 1
ATOM 1599 C CA . GLY A 1 203 ? -6.518 -2.413 -10.410 1.00 96.12 203 GLY A CA 1
ATOM 1600 C C . GLY A 1 203 ? -6.725 -0.992 -10.941 1.00 96.12 203 GLY A C 1
ATOM 1601 O O . GLY A 1 203 ? -7.643 -0.302 -10.498 1.00 96.12 203 GLY A O 1
ATOM 1602 N N . ILE A 1 204 ? -5.949 -0.563 -11.942 1.00 95.88 204 ILE A N 1
ATOM 1603 C CA . ILE A 1 204 ? -6.170 0.709 -12.656 1.00 95.88 204 ILE A CA 1
ATOM 1604 C C . ILE A 1 204 ? -7.435 0.646 -13.517 1.00 95.88 204 ILE A C 1
ATOM 1606 O O . ILE A 1 204 ? -8.248 1.573 -13.482 1.00 95.88 204 ILE A O 1
ATOM 1610 N N . ALA A 1 205 ? -7.603 -0.429 -14.293 1.00 95.81 205 ALA A N 1
ATOM 1611 C CA . ALA A 1 205 ? -8.728 -0.599 -15.216 1.00 95.81 205 ALA A CA 1
ATOM 1612 C C . ALA A 1 205 ? -10.079 -0.726 -14.494 1.00 95.81 205 ALA A C 1
ATOM 1614 O O . ALA A 1 205 ? -11.121 -0.383 -15.050 1.00 95.81 205 ALA A O 1
ATOM 1615 N N . LYS A 1 206 ? -10.057 -1.237 -13.262 1.00 95.31 206 LYS A N 1
ATOM 1616 C CA . LYS A 1 206 ? -11.233 -1.485 -12.421 1.00 95.31 206 LYS A CA 1
ATOM 1617 C C . LYS A 1 206 ? -11.415 -0.453 -11.312 1.00 95.31 206 LYS A C 1
ATOM 1619 O O . LYS A 1 206 ? -12.379 -0.557 -10.563 1.00 95.31 206 LYS A O 1
ATOM 1624 N N . ASP A 1 207 ? -10.503 0.514 -11.221 1.00 93.56 207 ASP A N 1
ATOM 1625 C CA . ASP A 1 207 ? -10.465 1.539 -10.174 1.00 93.56 207 ASP A CA 1
ATOM 1626 C C . ASP A 1 207 ? -10.526 0.938 -8.756 1.00 93.56 207 ASP A C 1
ATOM 1628 O O . ASP A 1 207 ? -11.268 1.367 -7.877 1.00 93.56 207 ASP A O 1
ATOM 1632 N N . ASN A 1 208 ? -9.753 -0.132 -8.556 1.00 95.62 208 ASN A N 1
ATOM 1633 C CA . ASN A 1 208 ? -9.736 -0.929 -7.339 1.00 95.62 208 ASN A CA 1
ATOM 1634 C C . ASN A 1 208 ? -8.281 -1.288 -6.983 1.00 95.62 208 ASN A C 1
ATOM 1636 O O . ASN A 1 208 ? -7.693 -2.174 -7.610 1.00 95.62 208 ASN A O 1
ATOM 1640 N N . PRO A 1 209 ? -7.679 -0.649 -5.967 1.00 95.75 209 PRO A N 1
ATOM 1641 C CA . PRO A 1 209 ? -6.273 -0.855 -5.627 1.00 95.75 209 PRO A CA 1
ATOM 1642 C C . PRO A 1 209 ? -5.995 -2.207 -4.940 1.00 95.75 209 PRO A C 1
ATOM 1644 O O . PRO A 1 209 ? -4.852 -2.486 -4.588 1.00 95.75 209 PRO A O 1
ATOM 1647 N N . LEU A 1 210 ? -7.010 -3.058 -4.739 1.00 96.94 210 LEU A N 1
ATOM 1648 C CA . LEU A 1 210 ? -6.912 -4.323 -4.001 1.00 96.94 210 LEU A CA 1
ATOM 1649 C C . LEU A 1 210 ? -6.811 -5.568 -4.898 1.00 96.94 210 LEU A C 1
ATOM 1651 O O . LEU A 1 210 ? -6.832 -6.684 -4.385 1.00 96.94 210 LEU A O 1
ATOM 1655 N N . TYR A 1 211 ? -6.701 -5.415 -6.222 1.00 96.38 211 TYR A N 1
ATOM 1656 C CA . TYR A 1 211 ? -6.654 -6.554 -7.158 1.00 96.38 211 TYR A CA 1
ATOM 1657 C C . TYR A 1 211 ? -5.481 -7.515 -6.936 1.00 96.38 211 TYR A C 1
ATOM 1659 O O . TYR A 1 211 ? -5.573 -8.682 -7.303 1.00 96.38 211 TYR A O 1
ATOM 1667 N N . TRP A 1 212 ? -4.395 -7.044 -6.329 1.00 95.50 212 TRP A N 1
ATOM 1668 C CA . TRP A 1 212 ? -3.234 -7.867 -5.999 1.00 95.50 212 TRP A CA 1
ATOM 1669 C C . TRP A 1 212 ? -3.447 -8.763 -4.769 1.00 95.50 212 TRP A C 1
ATOM 1671 O O . TRP A 1 212 ? -2.681 -9.705 -4.566 1.00 95.50 212 TRP A O 1
ATOM 1681 N N . LEU A 1 213 ? -4.465 -8.492 -3.943 1.00 95.25 213 LEU A N 1
ATOM 1682 C CA . LEU A 1 213 ? -4.797 -9.358 -2.818 1.00 95.25 213 LEU A CA 1
ATOM 1683 C C . LEU A 1 213 ? -5.432 -10.661 -3.332 1.00 95.25 213 LEU A C 1
ATOM 1685 O O . LEU A 1 213 ? -6.232 -10.624 -4.270 1.00 95.25 213 LEU A O 1
ATOM 1689 N N . PRO A 1 214 ? -5.159 -11.814 -2.692 1.00 92.94 214 PRO A N 1
ATOM 1690 C CA . PRO A 1 214 ? -5.711 -13.111 -3.085 1.00 92.94 214 PRO A CA 1
ATOM 1691 C C . PRO A 1 214 ? -7.180 -13.255 -2.642 1.00 92.94 214 PRO A C 1
ATOM 1693 O O . PRO A 1 214 ? -7.537 -14.120 -1.842 1.00 92.94 214 PRO A O 1
ATOM 1696 N N . LEU A 1 215 ? -8.045 -12.363 -3.127 1.00 93.00 215 LEU A N 1
ATOM 1697 C CA . LEU A 1 215 ? -9.457 -12.287 -2.772 1.00 93.00 215 LEU A CA 1
ATOM 1698 C C . LEU A 1 215 ? -10.322 -12.998 -3.808 1.00 93.00 215 LEU A C 1
ATOM 1700 O O . LEU A 1 215 ? -10.149 -12.849 -5.017 1.00 93.00 215 LEU A O 1
ATOM 1704 N N . ILE A 1 216 ? -11.342 -13.708 -3.326 1.00 89.19 216 ILE A N 1
ATOM 1705 C CA . ILE A 1 216 ? -12.401 -14.217 -4.196 1.00 89.19 216 ILE A CA 1
ATOM 1706 C C . ILE A 1 216 ? -13.300 -13.034 -4.577 1.00 89.19 216 ILE A C 1
ATOM 1708 O O . ILE A 1 216 ? -14.045 -12.522 -3.736 1.00 89.19 216 ILE A O 1
ATOM 1712 N N . ASN A 1 217 ? -13.218 -12.627 -5.847 1.00 93.00 217 ASN A N 1
ATOM 1713 C CA . ASN A 1 217 ? -13.938 -11.499 -6.444 1.00 93.00 217 ASN A CA 1
ATOM 1714 C C . ASN A 1 217 ? -13.671 -10.160 -5.721 1.00 93.00 217 ASN A C 1
ATOM 1716 O O . ASN A 1 217 ? -14.436 -9.725 -4.854 1.00 93.00 217 ASN A O 1
ATOM 1720 N N . SER A 1 218 ? -12.575 -9.502 -6.109 1.00 95.31 218 SER A N 1
ATOM 1721 C CA . SER A 1 218 ? -12.100 -8.243 -5.519 1.00 95.31 218 SER A CA 1
ATOM 1722 C C . SER A 1 218 ? -13.111 -7.099 -5.620 1.00 95.31 218 SER A C 1
ATOM 1724 O O . SER A 1 218 ? -13.229 -6.315 -4.680 1.00 95.31 218 SER A O 1
ATOM 1726 N N . ASP A 1 219 ? -13.890 -7.022 -6.701 1.00 96.44 219 ASP A N 1
ATOM 1727 C CA . ASP A 1 219 ? -14.905 -5.973 -6.875 1.00 96.44 219 ASP A CA 1
ATOM 1728 C C . ASP A 1 219 ? -16.087 -6.181 -5.926 1.00 96.44 219 ASP A C 1
ATOM 1730 O O . ASP A 1 219 ? -16.523 -5.252 -5.244 1.00 96.44 219 ASP A O 1
ATOM 1734 N N . ALA A 1 220 ? -16.565 -7.422 -5.800 1.00 96.50 220 ALA A N 1
ATOM 1735 C CA . ALA A 1 220 ? -17.607 -7.752 -4.835 1.00 96.50 220 ALA A CA 1
ATOM 1736 C C . ALA A 1 220 ? -17.125 -7.560 -3.388 1.00 96.50 220 ALA A C 1
ATOM 1738 O O . ALA A 1 220 ? -17.915 -7.175 -2.524 1.00 96.50 220 ALA A O 1
ATOM 1739 N N . PHE A 1 221 ? -15.844 -7.828 -3.096 1.00 96.25 221 PHE A N 1
ATOM 1740 C CA . PHE A 1 221 ? -15.245 -7.513 -1.794 1.00 96.25 221 PHE A CA 1
ATOM 1741 C C . PHE A 1 221 ? -15.217 -6.015 -1.524 1.00 96.25 221 PHE A C 1
ATOM 1743 O O . PHE A 1 221 ? -15.605 -5.585 -0.437 1.00 96.25 221 PHE A O 1
ATOM 1750 N N . LEU A 1 222 ? -14.814 -5.213 -2.501 1.00 95.81 222 LEU A N 1
ATOM 1751 C CA . LEU A 1 222 ? -14.762 -3.776 -2.313 1.00 95.81 222 LEU A CA 1
ATOM 1752 C C . LEU A 1 222 ? -16.166 -3.183 -2.119 1.00 95.81 222 LEU A C 1
ATOM 1754 O O . LEU A 1 222 ? -16.392 -2.412 -1.187 1.00 95.81 222 LEU A O 1
ATOM 1758 N N . ALA A 1 223 ? -17.140 -3.606 -2.927 1.00 96.06 223 ALA A N 1
ATOM 1759 C CA . ALA A 1 223 ? -18.517 -3.132 -2.830 1.00 96.06 223 ALA A CA 1
ATOM 1760 C C . ALA A 1 223 ? -19.165 -3.472 -1.477 1.00 96.06 223 ALA A C 1
ATOM 1762 O O . ALA A 1 223 ? -19.780 -2.605 -0.857 1.00 96.06 223 ALA A O 1
ATOM 1763 N N . ARG A 1 224 ? -18.998 -4.710 -0.982 1.00 95.50 224 ARG A N 1
ATOM 1764 C CA . ARG A 1 224 ? -19.605 -5.146 0.292 1.00 95.50 224 ARG A CA 1
ATOM 1765 C C . ARG A 1 224 ? -18.991 -4.489 1.524 1.00 95.50 224 ARG A C 1
ATOM 1767 O O . ARG A 1 224 ? -19.637 -4.460 2.566 1.00 95.50 224 ARG A O 1
ATOM 1774 N N . THR A 1 225 ? -17.747 -4.023 1.420 1.00 96.25 225 THR A N 1
ATOM 1775 C CA . THR A 1 225 ? -17.005 -3.464 2.558 1.00 96.25 225 THR A CA 1
ATOM 1776 C C . THR A 1 225 ? -17.138 -1.955 2.694 1.00 96.25 225 THR A C 1
ATOM 1778 O O . THR A 1 225 ? -16.772 -1.419 3.740 1.00 96.25 225 THR A O 1
ATOM 1781 N N . LYS A 1 226 ? -17.674 -1.281 1.669 1.00 95.62 226 LYS A N 1
ATOM 1782 C CA . LYS A 1 226 ? -17.867 0.168 1.659 1.00 95.62 226 LYS A CA 1
ATOM 1783 C C . LYS A 1 226 ? -18.675 0.611 2.874 1.00 95.62 226 LYS A C 1
ATOM 1785 O O . LYS A 1 226 ? -19.680 -0.019 3.216 1.00 95.62 226 LYS A O 1
ATOM 1790 N N . ALA A 1 227 ? -18.253 1.713 3.489 1.00 93.56 227 ALA A N 1
ATOM 1791 C CA . ALA A 1 227 ? -18.982 2.340 4.577 1.00 93.56 227 ALA A CA 1
ATOM 1792 C C . ALA A 1 227 ? -20.455 2.513 4.191 1.00 93.56 227 ALA A C 1
ATOM 1794 O O . ALA A 1 227 ? -20.789 3.135 3.177 1.00 93.56 227 ALA A O 1
ATOM 1795 N N . LYS A 1 228 ? -21.347 1.940 4.999 1.00 84.75 228 LYS A N 1
ATOM 1796 C CA . LYS A 1 228 ? -22.777 2.199 4.857 1.00 84.75 228 LYS A CA 1
ATOM 1797 C C . LYS A 1 228 ? -23.001 3.645 5.275 1.00 84.75 228 LYS A C 1
ATOM 1799 O O . LYS A 1 228 ? -22.505 4.050 6.325 1.00 84.75 228 LYS A O 1
ATOM 1804 N N . ALA A 1 229 ? -23.726 4.412 4.462 1.00 63.22 229 ALA A N 1
ATOM 1805 C CA . ALA A 1 229 ? -24.167 5.736 4.876 1.00 63.22 229 ALA A CA 1
ATOM 1806 C C . ALA A 1 229 ? -24.829 5.598 6.253 1.00 63.22 229 ALA A C 1
ATOM 1808 O O . ALA A 1 229 ? -25.700 4.741 6.432 1.00 63.22 229 ALA A O 1
ATOM 1809 N N . LEU A 1 230 ? -24.379 6.387 7.233 1.00 49.31 230 LEU A N 1
ATOM 1810 C CA . LEU A 1 230 ? -25.131 6.552 8.467 1.00 49.31 230 LEU A CA 1
ATOM 1811 C C . LEU A 1 230 ? -26.525 6.999 8.036 1.00 49.31 230 LEU A C 1
ATOM 1813 O O . LEU A 1 230 ? -26.672 8.059 7.434 1.00 49.31 230 LEU A O 1
ATOM 1817 N N . SER A 1 231 ? -27.529 6.157 8.268 1.00 37.34 231 SER A N 1
ATOM 1818 C CA . SER A 1 231 ? -28.921 6.550 8.141 1.00 37.34 231 SER A CA 1
ATOM 1819 C C . SER A 1 231 ? -29.138 7.678 9.140 1.00 37.34 231 SER A C 1
ATOM 1821 O O . SER A 1 231 ? -29.323 7.433 10.332 1.00 37.34 231 SER A O 1
ATOM 1823 N N . THR A 1 232 ? -29.021 8.919 8.682 1.00 34.91 232 THR A N 1
ATOM 1824 C CA . THR A 1 232 ? -29.437 10.080 9.450 1.00 34.91 232 THR A CA 1
ATOM 1825 C C . THR A 1 232 ? -30.947 9.961 9.574 1.00 34.91 232 THR A C 1
ATOM 1827 O O . THR A 1 232 ? -31.684 10.231 8.629 1.00 34.91 232 THR A O 1
ATOM 1830 N N . THR A 1 233 ? -31.414 9.467 10.715 1.00 36.00 233 THR A N 1
ATOM 1831 C CA . THR A 1 233 ? -32.826 9.472 11.079 1.00 36.00 233 THR A CA 1
ATOM 1832 C C . THR A 1 233 ? -33.262 10.932 11.208 1.00 36.00 233 THR A C 1
ATOM 1834 O O . THR A 1 233 ? -33.111 11.533 12.266 1.00 36.00 233 THR A O 1
ATOM 1837 N N . ILE A 1 234 ? -33.731 11.532 10.112 1.00 38.69 234 ILE A N 1
ATOM 1838 C CA . ILE A 1 234 ? -34.368 12.862 10.105 1.00 38.69 234 ILE A CA 1
ATOM 1839 C C . ILE A 1 234 ? -35.907 12.742 10.136 1.00 38.69 234 ILE A C 1
ATOM 1841 O O . ILE A 1 234 ? -36.601 13.712 10.408 1.00 38.69 234 ILE A O 1
ATOM 1845 N N . GLU A 1 235 ? -36.487 11.547 10.011 1.00 36.97 235 GLU A N 1
ATOM 1846 C CA . GLU A 1 235 ? -37.949 11.374 9.910 1.00 36.97 235 GLU A CA 1
ATOM 1847 C C . GLU A 1 235 ? -38.714 11.206 11.241 1.00 36.97 235 GLU A C 1
ATOM 1849 O O . GLU A 1 235 ? -39.666 10.431 11.320 1.00 36.97 235 GLU A O 1
ATOM 1854 N N . GLN A 1 236 ? -38.368 11.938 12.308 1.00 36.81 236 GLN A N 1
ATOM 1855 C CA . GLN A 1 236 ? -39.200 11.897 13.529 1.00 36.81 236 GLN A CA 1
ATOM 1856 C C . GLN A 1 236 ? -39.443 13.215 14.266 1.00 36.81 236 GLN A C 1
ATOM 1858 O O . GLN A 1 236 ? -40.040 13.191 15.340 1.00 36.81 236 GLN A O 1
ATOM 1863 N N . VAL A 1 237 ? -39.102 14.368 13.679 1.00 40.34 237 VAL A N 1
ATOM 1864 C CA . VAL A 1 237 ? -39.447 15.678 14.274 1.00 40.34 237 VAL A CA 1
ATOM 1865 C C . VAL A 1 237 ? -40.590 16.401 13.539 1.00 40.34 237 VAL A C 1
ATOM 1867 O O . VAL A 1 237 ? -41.260 17.229 14.142 1.00 40.34 237 VAL A O 1
ATOM 1870 N N . GLU A 1 238 ? -40.944 16.026 12.305 1.00 37.09 238 GLU A N 1
ATOM 1871 C CA . GLU A 1 238 ? -41.986 16.734 11.527 1.00 37.09 238 GLU A CA 1
ATOM 1872 C C . GLU A 1 238 ? -43.428 16.208 11.694 1.00 37.09 238 GLU A C 1
ATOM 1874 O O . GLU A 1 238 ? -44.316 16.604 10.947 1.00 37.09 238 GLU A O 1
ATOM 1879 N N . LYS A 1 239 ? -43.713 15.343 12.679 1.00 41.78 239 LYS A N 1
ATOM 1880 C CA . LYS A 1 239 ? -45.096 14.883 12.957 1.00 41.78 239 LYS A CA 1
ATOM 1881 C C . LYS A 1 239 ? -45.758 15.470 14.206 1.00 41.78 239 LYS A C 1
ATOM 1883 O O . LYS A 1 239 ? -46.870 15.062 14.519 1.00 41.78 239 LYS A O 1
ATOM 1888 N N . ASN A 1 240 ? -45.126 16.433 14.879 1.00 42.84 240 ASN A N 1
ATOM 1889 C CA . ASN A 1 240 ? -45.694 17.107 16.056 1.00 42.84 240 ASN A CA 1
ATOM 1890 C C . ASN A 1 240 ? -45.681 18.643 15.923 1.00 42.84 240 ASN A C 1
ATOM 1892 O O . ASN A 1 240 ? -45.262 19.334 16.853 1.00 42.84 240 ASN A O 1
ATOM 1896 N N . VAL A 1 241 ? -46.132 19.169 14.780 1.00 42.53 241 VAL A N 1
ATOM 1897 C CA . VAL A 1 241 ? -46.548 20.578 14.645 1.00 42.53 241 VAL A CA 1
ATOM 1898 C C . VAL A 1 241 ? -47.988 20.617 14.162 1.00 42.53 241 VAL A C 1
ATOM 1900 O O . VAL A 1 241 ? -48.288 19.877 13.199 1.00 42.53 241 VAL A O 1
#

Radius of gyration: 19.22 Å; chains: 1; bounding box: 65×37×54 Å